Protein AF-L1NB88-F1 (afdb_monomer)

pLDDT: mean 78.53, std 22.36, range [24.09, 98.38]

Organism: NCBI:txid1127699

Foldseek 3Di:
DDDDDDDDDDDDDDDDDDDDDDDDDDDDDDDDDDDDDDDDDDDPPDPPDPPDPPFWAAADEQWKDKPNDTFGQDAKEWAQPDPQAKIKIWRQRDPVSFWIKIKIWGQVPAAPDKDWQQAADDDDPDTAWMKIWTANGPPGTWAIATSHPDPPRGWNGWIWYKHADPVQQKIWIWIIRTWDATHVNPPRIMTMIDTYTDHHPHYHYPDPPPQPQFPKWKAKPNDIWGWRFWEWEAEPVLQKIKIWTAPDDPLAKIKIKIWHCVPAAQDKAWQQAADDPPDRGAWIKIFIAGSVRHTPDIGTNPDDRGWPGWMWHKHADLVQQKIWIWIPFTWHFGQDPVRHTDIITMIITGTDRGPYYHYD

Sequence (360 aa):
MKSTTFFLKSTKAVFALVVVMMTSTALMSCSKDDGTNADNGKEIVDPKKPEEPEKPLEAPAGTVIVDGKSKPVLHTELMQLSKTGDFVLYLELSKDRKEQLVIWGNFDLHFGKNIDMSKYEKKTEKKQGWQILYQKSVDDGVFLISGGNFDPYVPQAGNLKMNVNLENAQASVTVTGGKTNDMNNTLGKHTFAVNWTGKIDNMRLLEKEKPKTHNGTVIINGKKQEVAYAKLFFDPEDQHFELSVFYPTMPGYYFCMIGSMKNHNGKTIDLTKGEPSAHTGRHWELCYVASNHSYIFRRWGNGSQNCDRGTAFVSVNPKTHECRMVIKDGLVNIEQKDGSKKPFAFEVNWSGKVDEYKEP

Radius of gyration: 30.92 Å; Cα contacts (8 Å, |Δi|>4): 800; chains: 1; bounding box: 59×45×104 Å

Solvent-accessible surface area (backbone atoms only — not comparable to full-atom values): 20448 Å² total; per-residue (Å²): 131,86,83,84,79,87,76,84,85,80,81,88,77,90,80,88,85,84,87,87,90,88,81,89,84,87,84,88,84,85,83,87,86,85,85,88,84,87,83,88,84,77,88,78,75,72,78,75,71,80,76,69,81,76,75,66,47,72,34,59,85,42,20,37,26,48,71,89,45,77,34,54,58,77,49,35,38,39,35,46,74,42,83,81,33,23,34,41,38,40,38,20,50,39,96,85,57,43,23,32,42,37,36,37,25,19,50,88,77,42,47,80,36,82,40,61,39,57,44,73,51,82,89,55,102,78,57,50,57,44,32,45,33,39,25,64,28,96,90,41,68,50,30,48,33,32,23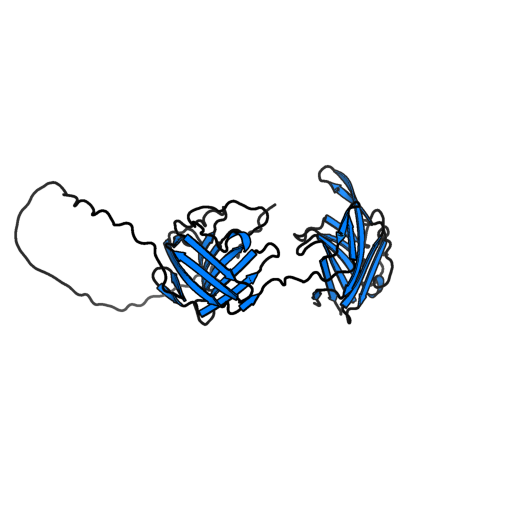,48,98,49,91,87,26,61,26,74,30,28,39,40,35,35,42,72,41,83,91,76,37,38,33,33,43,37,27,37,32,29,31,35,51,27,62,80,69,78,79,48,75,45,40,36,16,28,20,37,67,47,67,52,76,41,76,45,66,66,75,81,68,68,81,68,83,49,60,28,40,36,29,48,74,85,46,78,39,49,35,58,49,34,35,38,39,43,36,82,87,75,38,31,38,36,44,36,44,25,32,74,46,72,83,30,35,29,44,33,45,32,30,14,51,88,81,37,49,75,35,81,42,59,38,55,50,56,52,75,92,88,59,91,67,62,56,45,33,44,34,36,32,41,59,85,73,48,70,79,44,75,30,35,17,80,60,90,48,46,31,80,32,32,36,37,33,37,36,77,35,90,87,77,42,37,33,33,43,38,33,46,68,28,27,37,70,44,74,44,98,86,71,50,70,45,82,46,39,36,33,35,42,37,50,46,65,48,79,42,80,45,67,130

Mean predicted aligned error: 18.3 Å

Structure (mmCIF, N/CA/C/O backbone):
data_AF-L1NB88-F1
#
_entry.id   AF-L1NB88-F1
#
loop_
_atom_site.group_PDB
_atom_site.id
_atom_site.type_symbol
_atom_site.label_atom_id
_atom_site.label_alt_id
_atom_site.label_comp_id
_atom_site.label_asym_id
_atom_site.label_entity_id
_atom_site.label_seq_id
_atom_site.pdbx_PDB_ins_code
_atom_site.Cartn_x
_atom_site.Cartn_y
_atom_site.Cartn_z
_atom_site.occupancy
_atom_site.B_iso_or_equiv
_atom_site.auth_seq_id
_atom_site.auth_comp_id
_atom_site.auth_asym_id
_atom_site.auth_atom_id
_atom_site.pdbx_PDB_model_num
ATOM 1 N N . MET A 1 1 ? 11.577 -14.895 5.992 1.00 26.22 1 MET A N 1
ATOM 2 C CA . MET A 1 1 ? 12.732 -13.980 6.155 1.00 26.22 1 MET A CA 1
ATOM 3 C C . MET A 1 1 ? 12.324 -12.919 7.173 1.00 26.22 1 MET A C 1
ATOM 5 O O . MET A 1 1 ? 11.135 -12.662 7.279 1.00 26.22 1 MET A O 1
ATOM 9 N N . LYS A 1 2 ? 13.269 -12.464 8.002 1.00 26.59 2 LYS A N 1
ATOM 10 C CA . LYS A 1 2 ? 13.080 -11.861 9.336 1.00 26.59 2 LYS A CA 1
ATOM 11 C C . LYS A 1 2 ? 12.029 -10.734 9.387 1.00 26.59 2 LYS A C 1
ATOM 13 O O . LYS A 1 2 ? 12.075 -9.825 8.572 1.00 26.59 2 LYS A O 1
ATOM 18 N N . SER A 1 3 ? 11.127 -10.815 10.371 1.00 25.58 3 SER A N 1
ATOM 19 C CA . SER A 1 3 ? 10.216 -9.738 10.782 1.00 25.58 3 SER A CA 1
ATOM 20 C C . SER A 1 3 ? 11.048 -8.578 11.318 1.00 25.58 3 SER A C 1
ATOM 22 O O . SER A 1 3 ? 11.787 -8.756 12.285 1.00 25.58 3 SER A O 1
ATOM 24 N N . THR A 1 4 ? 10.985 -7.421 10.671 1.00 29.70 4 THR A N 1
ATOM 25 C CA . THR A 1 4 ? 11.726 -6.231 11.093 1.00 29.70 4 THR A CA 1
ATOM 26 C C . THR A 1 4 ? 11.006 -5.605 12.283 1.00 29.70 4 THR A C 1
ATOM 28 O O . THR A 1 4 ? 9.980 -4.951 12.129 1.00 29.70 4 THR A O 1
ATOM 31 N N . THR A 1 5 ? 11.514 -5.853 13.487 1.00 30.44 5 THR A N 1
ATOM 32 C CA . THR A 1 5 ? 11.004 -5.266 14.729 1.00 30.44 5 THR A CA 1
ATOM 33 C C . THR A 1 5 ? 11.444 -3.805 14.825 1.00 30.44 5 THR A C 1
ATOM 35 O O . THR A 1 5 ? 12.641 -3.524 14.886 1.00 30.44 5 THR A O 1
ATOM 38 N N . PHE A 1 6 ? 10.496 -2.868 14.839 1.00 27.14 6 PHE A N 1
ATOM 39 C CA . PHE A 1 6 ? 10.754 -1.470 15.189 1.00 27.14 6 PHE A CA 1
ATOM 40 C C . PHE A 1 6 ? 10.775 -1.354 16.721 1.00 27.14 6 PHE A C 1
ATOM 42 O O . PHE A 1 6 ? 9.729 -1.384 17.359 1.00 27.14 6 PHE A O 1
ATOM 49 N N . PHE A 1 7 ? 11.961 -1.247 17.322 1.00 33.28 7 PHE A N 1
ATOM 50 C CA . PHE A 1 7 ? 12.117 -0.822 18.716 1.00 33.28 7 PHE A CA 1
ATOM 51 C C . PHE A 1 7 ? 12.587 0.635 18.730 1.00 33.28 7 PHE A C 1
ATOM 53 O O . PHE A 1 7 ? 13.724 0.916 18.344 1.00 33.28 7 PHE A O 1
ATOM 60 N N . LEU A 1 8 ? 11.742 1.560 19.198 1.00 29.08 8 LEU A N 1
ATOM 61 C CA . LEU A 1 8 ? 12.220 2.863 19.658 1.00 29.08 8 LEU A CA 1
ATOM 62 C C . LEU A 1 8 ? 12.941 2.660 20.998 1.00 29.08 8 LEU A C 1
ATOM 64 O O . LEU A 1 8 ? 12.364 2.178 21.971 1.00 29.08 8 LEU A O 1
ATOM 68 N N . LYS A 1 9 ? 14.225 3.018 21.041 1.00 27.83 9 LYS A N 1
ATOM 69 C CA . LYS A 1 9 ? 15.004 3.110 22.279 1.00 27.83 9 LYS A CA 1
ATOM 70 C C . LYS A 1 9 ? 14.559 4.361 23.038 1.00 27.83 9 LYS A C 1
ATOM 72 O O . LYS A 1 9 ? 14.821 5.465 22.572 1.00 27.83 9 LYS A O 1
ATOM 77 N N . SER A 1 10 ? 13.942 4.205 24.207 1.00 32.34 10 SER A N 1
ATOM 78 C CA . SER A 1 10 ? 13.718 5.313 25.136 1.00 32.34 10 SER A CA 1
ATOM 79 C C . SER A 1 10 ? 14.943 5.493 26.041 1.00 32.34 10 SER A C 1
ATOM 81 O O . SER A 1 10 ? 15.371 4.594 26.766 1.00 32.34 10 SER A O 1
ATOM 83 N N . THR A 1 11 ? 15.557 6.671 25.972 1.00 33.09 11 THR A N 1
ATOM 84 C CA . THR A 1 11 ? 16.576 7.127 26.922 1.00 33.09 11 THR A CA 1
ATOM 85 C C . THR A 1 11 ? 15.902 7.596 28.207 1.00 33.09 11 THR A C 1
ATOM 87 O O . THR A 1 11 ? 15.000 8.429 28.181 1.00 33.09 11 THR A O 1
ATOM 90 N N . LYS A 1 12 ? 16.354 7.045 29.338 1.00 31.58 12 LYS A N 1
ATOM 91 C CA . LYS A 1 12 ? 15.907 7.373 30.697 1.00 31.58 12 LYS A CA 1
ATOM 92 C C . LYS A 1 12 ? 16.165 8.849 31.020 1.00 31.58 12 LYS A C 1
ATOM 94 O O . LYS A 1 12 ? 17.312 9.284 30.967 1.00 31.58 12 LYS A O 1
ATOM 99 N N . ALA A 1 13 ? 15.136 9.564 31.464 1.00 31.53 13 ALA A N 1
ATOM 100 C CA . ALA A 1 13 ? 15.280 10.795 32.233 1.00 31.53 13 ALA A CA 1
ATOM 101 C C . ALA A 1 13 ? 14.509 10.636 33.549 1.00 31.53 13 ALA A C 1
ATOM 103 O O . ALA A 1 13 ? 13.305 10.388 33.562 1.00 31.53 13 ALA A O 1
ATOM 104 N N . VAL A 1 14 ? 15.248 10.700 34.654 1.00 25.33 14 VAL A N 1
ATOM 105 C CA . VAL A 1 14 ? 14.744 10.642 36.028 1.00 25.33 14 VAL A CA 1
ATOM 106 C C . VAL A 1 14 ? 14.100 11.988 36.347 1.00 25.33 14 VAL A C 1
ATOM 108 O O . VAL A 1 14 ? 14.789 13.004 36.329 1.00 25.33 14 VAL A O 1
ATOM 111 N N . PHE A 1 15 ? 12.806 12.001 36.667 1.00 26.73 15 PHE A N 1
ATOM 112 C CA . PHE A 1 15 ? 12.162 13.151 37.299 1.00 26.73 15 PHE A CA 1
ATOM 113 C C . PHE A 1 15 ? 11.905 12.835 38.771 1.00 26.73 15 PHE A C 1
ATOM 115 O O . PHE A 1 15 ? 11.150 11.927 39.111 1.00 26.73 15 PHE A O 1
ATOM 122 N N . ALA A 1 16 ? 12.583 13.584 39.637 1.00 27.08 16 ALA A N 1
ATOM 123 C CA . ALA A 1 16 ? 12.331 13.616 41.066 1.00 27.08 16 ALA A CA 1
ATOM 124 C C . ALA A 1 16 ? 11.036 14.400 41.330 1.00 27.08 16 ALA A C 1
ATOM 126 O O . ALA A 1 16 ? 10.898 15.530 40.863 1.00 27.08 16 ALA A O 1
ATOM 127 N N . LEU A 1 17 ? 10.107 13.819 42.093 1.00 24.09 17 LEU A N 1
ATOM 128 C CA . LEU A 1 17 ? 8.926 14.516 42.600 1.00 24.09 17 LEU A CA 1
ATOM 129 C C . LEU A 1 17 ? 9.034 14.622 44.124 1.00 24.09 17 LEU A C 1
ATOM 131 O O . LEU A 1 17 ? 9.103 13.610 44.822 1.00 24.09 17 LEU A O 1
ATOM 135 N N . VAL A 1 18 ? 9.062 15.856 44.625 1.00 24.12 18 VAL A N 1
ATOM 136 C CA . VAL A 1 18 ? 9.029 16.184 46.053 1.00 24.12 18 VAL A CA 1
ATOM 137 C C . VAL A 1 18 ? 7.587 16.494 46.483 1.00 24.12 18 VAL A C 1
ATOM 139 O O . VAL A 1 18 ? 6.873 17.250 45.835 1.00 24.12 18 VAL A O 1
ATOM 142 N N . VAL A 1 19 ? 7.233 15.833 47.587 1.00 29.55 19 VAL A N 1
ATOM 143 C CA . VAL A 1 19 ? 6.119 15.888 48.560 1.00 29.55 19 VAL A CA 1
ATOM 144 C C . VAL A 1 19 ? 5.434 17.258 48.783 1.00 29.55 19 VAL A C 1
ATOM 146 O O . VAL A 1 19 ? 6.121 18.267 48.750 1.00 29.55 19 VAL A O 1
ATOM 149 N N . VAL A 1 20 ? 4.117 17.282 49.099 1.00 27.08 20 VAL A N 1
ATOM 150 C CA . VAL A 1 20 ? 3.486 17.790 50.362 1.00 27.08 20 VAL A CA 1
ATOM 151 C C . VAL A 1 20 ? 1.974 17.443 50.430 1.00 27.08 20 VAL A C 1
ATOM 153 O O . VAL A 1 20 ? 1.275 17.405 49.423 1.00 27.08 20 VAL A O 1
ATOM 156 N N . MET A 1 21 ? 1.530 17.132 51.659 1.00 31.45 21 MET A N 1
ATOM 157 C CA . MET A 1 21 ? 0.249 16.593 52.154 1.00 31.45 21 MET A CA 1
ATOM 158 C C . MET A 1 21 ? -0.979 17.516 52.030 1.00 31.45 21 MET A C 1
ATOM 160 O O . MET A 1 21 ? -0.821 18.729 52.067 1.00 31.45 21 MET A O 1
ATOM 164 N N . MET A 1 22 ? -2.190 16.934 52.106 1.00 35.94 22 MET A N 1
ATOM 165 C CA . MET A 1 22 ? -3.284 17.428 52.967 1.00 35.94 22 MET A CA 1
ATOM 166 C C . MET A 1 22 ? -4.205 16.289 53.445 1.00 35.94 22 MET A C 1
ATOM 168 O O . MET A 1 22 ? -4.343 15.245 52.816 1.00 35.94 22 MET A O 1
ATOM 172 N N . THR A 1 23 ? -4.768 16.520 54.625 1.00 31.31 23 THR A N 1
ATOM 173 C CA . THR A 1 23 ? -5.330 15.607 55.625 1.00 31.31 23 THR A CA 1
ATOM 174 C C . THR A 1 23 ? -6.856 15.432 55.569 1.00 31.31 23 THR A C 1
ATOM 176 O O . THR A 1 23 ? -7.567 16.390 55.294 1.00 31.31 23 THR A O 1
ATOM 179 N N . SER A 1 24 ? -7.307 14.254 56.027 1.00 31.84 24 SER A N 1
ATOM 180 C CA . SER A 1 24 ? -8.530 13.956 56.811 1.00 31.84 24 SER A CA 1
ATOM 181 C C . SER A 1 24 ? -9.930 14.096 56.192 1.00 31.84 24 SER A C 1
ATOM 183 O O . SER A 1 24 ? -10.395 15.185 55.888 1.00 31.84 24 SER A O 1
ATOM 185 N N . THR A 1 25 ? -10.724 13.018 56.255 1.00 34.19 25 THR A N 1
ATOM 186 C CA . THR A 1 25 ? -11.734 12.819 57.325 1.00 34.19 25 THR A CA 1
ATOM 187 C C . THR A 1 25 ? -12.357 11.419 57.254 1.00 34.19 25 THR A C 1
ATOM 189 O O . THR A 1 25 ? -12.635 10.889 56.183 1.00 34.19 25 THR A O 1
ATOM 192 N N . ALA A 1 26 ? -12.536 10.812 58.428 1.00 33.81 26 ALA A N 1
ATOM 193 C CA . ALA A 1 26 ? -13.193 9.530 58.648 1.00 33.81 26 ALA A CA 1
ATOM 194 C C . ALA A 1 26 ? -14.711 9.708 58.816 1.00 33.81 26 ALA A C 1
ATOM 196 O O . ALA A 1 26 ? -15.151 10.723 59.353 1.00 33.81 26 ALA A O 1
ATOM 197 N N . LEU A 1 27 ? -15.491 8.677 58.475 1.00 33.12 27 LEU A N 1
ATOM 198 C CA . LEU A 1 27 ? -16.801 8.438 59.081 1.00 33.12 27 LEU A CA 1
ATOM 199 C C . LEU A 1 27 ? -16.784 7.069 59.763 1.00 33.12 27 LEU A C 1
ATOM 201 O O . LEU A 1 27 ? -16.627 6.032 59.122 1.00 33.12 27 LEU A O 1
ATOM 205 N N . MET A 1 28 ? -16.909 7.109 61.088 1.00 32.47 28 MET A N 1
ATOM 206 C CA . MET A 1 28 ? -17.208 5.970 61.946 1.00 32.47 28 MET A CA 1
ATOM 207 C C . MET A 1 28 ? -18.681 5.579 61.783 1.00 32.47 28 MET A C 1
ATOM 209 O O . MET A 1 28 ? -19.554 6.445 61.770 1.00 32.47 28 MET A O 1
ATOM 213 N N . SER A 1 29 ? -18.963 4.279 61.775 1.00 30.52 29 SER A N 1
ATOM 214 C CA . SER A 1 29 ? -20.247 3.747 62.225 1.00 30.52 29 SER A CA 1
ATOM 215 C C . SER A 1 29 ? -19.959 2.602 63.188 1.00 30.52 29 SER A C 1
ATOM 217 O O . SER A 1 29 ? -19.457 1.551 62.795 1.00 30.52 29 SER A O 1
ATOM 219 N N . CYS A 1 30 ? -20.209 2.863 64.469 1.00 29.61 30 CYS A N 1
ATOM 220 C CA . CYS A 1 30 ? -20.272 1.859 65.519 1.00 29.61 30 CYS A CA 1
ATOM 221 C C . CYS A 1 30 ? -21.738 1.471 65.714 1.00 29.61 30 CYS A C 1
ATOM 223 O O . CYS A 1 30 ? -22.577 2.355 65.882 1.00 29.61 30 CYS A O 1
ATOM 225 N N . SER A 1 31 ? -22.011 0.174 65.835 1.00 33.56 31 SER A N 1
ATOM 226 C CA . SER A 1 31 ? -23.090 -0.305 66.695 1.00 33.56 31 SER A CA 1
ATOM 227 C C . SER A 1 31 ? -22.485 -1.228 67.751 1.00 33.56 31 SER A C 1
ATOM 229 O O . SER A 1 31 ? -21.874 -2.239 67.420 1.00 33.56 31 SER A O 1
ATOM 231 N N . LYS A 1 32 ? -22.633 -0.799 69.006 1.00 32.31 32 LYS A N 1
ATOM 232 C CA . LYS A 1 32 ? -22.539 -1.559 70.268 1.00 32.31 32 LYS A CA 1
ATOM 233 C C . LYS A 1 32 ? -23.729 -2.528 70.376 1.00 32.31 32 LYS A C 1
ATOM 235 O O . LYS A 1 32 ? -24.710 -2.302 69.670 1.00 32.31 32 LYS A O 1
ATOM 240 N N . ASP A 1 33 ? -23.810 -3.533 71.241 1.00 37.00 33 ASP A N 1
ATOM 241 C CA . ASP A 1 33 ? -22.925 -4.261 72.168 1.00 37.00 33 ASP A CA 1
ATOM 242 C C . ASP A 1 33 ? -23.705 -5.557 72.521 1.00 37.00 33 ASP A C 1
ATOM 244 O O . ASP A 1 33 ? -24.931 -5.570 72.407 1.00 37.00 33 ASP A O 1
ATOM 248 N N . ASP A 1 34 ? -23.005 -6.637 72.894 1.00 30.61 34 ASP A N 1
ATOM 249 C CA . ASP A 1 34 ? -23.227 -7.414 74.137 1.00 30.61 34 ASP A CA 1
ATOM 250 C C . ASP A 1 34 ? -22.640 -8.845 74.058 1.00 30.61 34 ASP A C 1
ATOM 252 O O . ASP A 1 34 ? -23.153 -9.733 73.386 1.00 30.61 34 ASP A O 1
ATOM 256 N N . GLY A 1 35 ? -21.567 -9.068 74.828 1.00 29.94 35 GLY A N 1
ATOM 257 C CA . GLY A 1 35 ? -21.567 -10.099 75.875 1.00 29.94 35 GLY A CA 1
ATOM 258 C C . GLY A 1 35 ? -21.265 -11.575 75.558 1.00 29.94 35 GLY A C 1
ATOM 259 O O . GLY A 1 35 ? -22.165 -12.398 75.478 1.00 29.94 35 GLY A O 1
ATOM 260 N N . THR A 1 36 ? -19.982 -11.925 75.711 1.00 29.92 36 THR A N 1
ATOM 261 C CA . THR A 1 36 ? -19.430 -13.107 76.430 1.00 29.92 36 THR A CA 1
ATOM 262 C C . THR A 1 36 ? -19.365 -14.525 75.815 1.00 29.92 36 THR A C 1
ATOM 264 O O . THR A 1 36 ? -20.357 -15.220 75.651 1.00 29.92 36 THR A O 1
ATOM 267 N N . ASN A 1 37 ? -18.097 -14.976 75.759 1.00 29.92 37 ASN A N 1
ATOM 268 C CA . ASN A 1 37 ? -17.515 -16.289 76.100 1.00 29.92 37 ASN A CA 1
ATOM 269 C C . ASN A 1 37 ? -17.349 -17.394 75.034 1.00 29.92 37 ASN A C 1
ATOM 271 O O . ASN A 1 37 ? -18.228 -18.205 74.792 1.00 29.92 37 ASN A O 1
ATOM 275 N N . ALA A 1 38 ? -16.098 -17.454 74.555 1.00 32.16 38 ALA A N 1
ATOM 276 C CA . ALA A 1 38 ? -15.163 -18.587 74.584 1.00 32.16 38 ALA A CA 1
ATOM 277 C C . ALA A 1 38 ? -15.488 -19.923 73.875 1.00 32.16 38 ALA A C 1
ATOM 279 O O . ALA A 1 38 ? -16.408 -20.648 74.227 1.00 32.16 38 ALA A O 1
ATOM 280 N N . ASP A 1 39 ? -14.500 -20.291 73.051 1.00 31.52 39 ASP A N 1
ATOM 281 C CA . ASP A 1 39 ? -13.963 -21.635 72.803 1.00 31.52 39 ASP A CA 1
ATOM 282 C C . ASP A 1 39 ? -14.445 -22.411 71.555 1.00 31.52 39 ASP A C 1
ATOM 284 O O . ASP A 1 39 ? -15.523 -22.987 71.486 1.00 31.52 39 ASP A O 1
ATOM 288 N N . ASN A 1 40 ? -13.523 -22.452 70.586 1.00 31.19 40 ASN A N 1
ATOM 289 C CA . ASN A 1 40 ? -13.146 -23.574 69.724 1.00 31.19 40 ASN A CA 1
ATOM 290 C C . ASN A 1 40 ? -14.203 -24.258 68.845 1.00 31.19 40 ASN A C 1
ATOM 292 O O . ASN A 1 40 ? -14.878 -25.200 69.250 1.00 31.19 40 ASN A O 1
ATOM 296 N N . GLY A 1 41 ? -14.105 -23.978 67.542 1.00 30.75 41 GLY A N 1
ATOM 297 C CA . GLY A 1 41 ? -14.207 -25.034 66.538 1.00 30.75 41 GLY A CA 1
ATOM 298 C C . GLY A 1 41 ? -15.177 -24.764 65.397 1.00 30.75 41 GLY A C 1
ATOM 299 O O . GLY A 1 41 ? -16.376 -24.620 65.596 1.00 30.75 41 GLY A O 1
ATOM 300 N N . LYS A 1 42 ? -14.624 -24.884 64.184 1.00 31.17 42 LYS A N 1
ATOM 301 C CA . LYS A 1 42 ? -15.318 -25.065 62.903 1.00 31.17 42 LYS A CA 1
ATOM 302 C C . LYS A 1 42 ? -15.844 -23.773 62.273 1.00 31.17 42 LYS A C 1
ATOM 304 O O . LYS A 1 42 ? -16.985 -23.369 62.449 1.00 31.17 42 LYS A O 1
ATOM 309 N N . GLU A 1 43 ? -14.977 -23.184 61.455 1.00 30.47 43 GLU A N 1
ATOM 310 C CA . GLU A 1 43 ? -15.346 -22.280 60.369 1.00 30.47 43 GLU A CA 1
ATOM 311 C C . GLU A 1 43 ? -16.405 -22.978 59.500 1.00 30.47 43 GLU A C 1
ATOM 313 O O . GLU A 1 43 ? -16.115 -23.892 58.724 1.00 30.47 43 GLU A O 1
ATOM 318 N N . ILE A 1 44 ? -17.669 -22.609 59.704 1.00 35.44 44 ILE A N 1
ATOM 319 C CA . ILE A 1 44 ? -18.740 -22.931 58.772 1.00 35.44 44 ILE A CA 1
ATOM 320 C C . ILE A 1 44 ? -18.524 -21.979 57.603 1.00 35.44 44 ILE A C 1
ATOM 322 O O . ILE A 1 44 ? -18.928 -20.821 57.641 1.00 35.44 44 ILE A O 1
ATOM 326 N N . VAL A 1 45 ? -17.804 -22.465 56.594 1.00 38.28 45 VAL A N 1
ATOM 327 C CA . VAL A 1 45 ? -17.747 -21.833 55.279 1.00 38.28 45 VAL A CA 1
ATOM 328 C C . VAL A 1 45 ? -19.179 -21.810 54.757 1.00 38.28 45 VAL A C 1
ATOM 330 O O . VAL A 1 45 ? -19.726 -22.852 54.392 1.00 38.28 45 VAL A O 1
ATOM 333 N N . ASP A 1 46 ? -19.793 -20.629 54.763 1.00 39.19 46 ASP A N 1
ATOM 334 C CA . ASP A 1 46 ? -21.033 -20.380 54.037 1.00 39.19 46 ASP A CA 1
ATOM 335 C C . ASP A 1 46 ? -20.828 -20.857 52.590 1.00 39.19 46 ASP A C 1
ATOM 337 O O . ASP A 1 46 ? -19.853 -20.446 51.944 1.00 39.19 46 ASP A O 1
ATOM 341 N N . PRO A 1 47 ? -21.676 -21.755 52.057 1.00 42.50 47 PRO A N 1
ATOM 342 C CA . PRO A 1 47 ? -21.511 -22.235 50.700 1.00 42.50 47 PRO A CA 1
ATOM 343 C C . PRO A 1 47 ? -21.661 -21.038 49.767 1.00 42.50 47 PRO A C 1
ATOM 345 O O . PRO A 1 47 ? -22.738 -20.453 49.645 1.00 42.50 47 PRO A O 1
ATOM 348 N N . LYS A 1 48 ? -20.541 -20.666 49.136 1.00 46.78 48 LYS A N 1
ATOM 349 C CA . LYS A 1 48 ? -20.443 -19.615 48.129 1.00 46.78 48 LYS A CA 1
ATOM 350 C C . LYS A 1 48 ? -21.614 -19.787 47.162 1.00 46.78 48 LYS A C 1
ATOM 352 O O . LYS A 1 48 ? -21.662 -20.763 46.411 1.00 46.78 48 LYS A O 1
ATOM 357 N N . LYS A 1 49 ? -22.580 -18.866 47.243 1.00 34.88 49 LYS A N 1
ATOM 358 C CA . LYS A 1 49 ? -23.706 -18.758 46.313 1.00 34.88 49 LYS A CA 1
ATOM 359 C C . LYS A 1 49 ? -23.144 -18.936 44.896 1.00 34.88 49 LYS A C 1
ATOM 361 O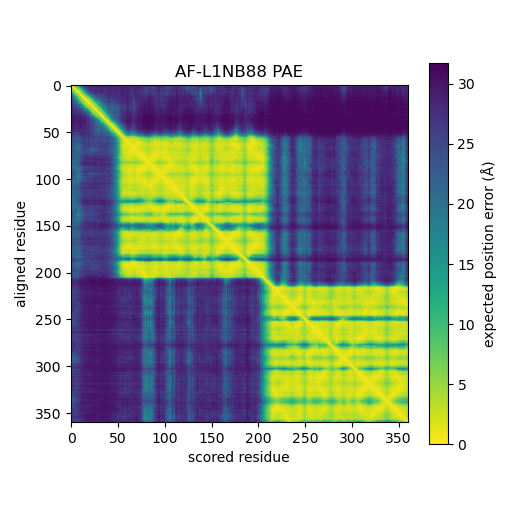 O . LYS A 1 49 ? -22.170 -18.246 44.588 1.00 34.88 49 LYS A O 1
ATOM 366 N N . PRO A 1 50 ? -23.679 -19.847 44.062 1.00 41.59 50 PRO A N 1
ATOM 367 C CA . PRO A 1 50 ? -23.214 -19.986 42.690 1.00 41.59 50 PRO A CA 1
ATOM 368 C C . PRO A 1 50 ? -23.326 -18.618 42.021 1.00 41.59 50 PRO A C 1
ATOM 370 O O . PRO A 1 50 ? -24.427 -18.073 41.924 1.00 41.59 50 PRO A O 1
ATOM 373 N N . GLU A 1 51 ? -22.185 -18.027 41.668 1.00 46.59 51 GLU A N 1
ATOM 374 C CA . GLU A 1 51 ? -22.135 -16.796 40.887 1.00 46.59 51 GLU A CA 1
ATOM 375 C C . GLU A 1 51 ? -22.878 -17.093 39.581 1.00 46.59 51 GLU A C 1
ATOM 377 O O . GLU A 1 51 ? -22.455 -17.927 38.778 1.00 46.59 51 GLU A O 1
ATOM 382 N N . GLU A 1 52 ? -24.054 -16.484 39.429 1.00 49.12 52 GLU A N 1
ATOM 383 C CA . GLU A 1 52 ? -24.795 -16.461 38.174 1.00 49.12 52 GLU A CA 1
ATOM 384 C C . GLU A 1 52 ? -23.817 -16.021 37.074 1.00 49.12 52 GLU A C 1
ATOM 386 O O . GLU A 1 52 ? -23.047 -15.088 37.317 1.00 49.12 52 GLU A O 1
ATOM 391 N N . PRO A 1 53 ? -23.764 -16.702 35.912 1.00 51.94 53 PRO A N 1
ATOM 392 C CA . PRO A 1 53 ? -22.762 -16.409 34.896 1.00 51.94 53 PRO A CA 1
ATOM 393 C C . PRO A 1 53 ? -22.806 -14.918 34.553 1.00 51.94 53 PRO A C 1
ATOM 395 O O . PRO A 1 53 ? -23.808 -14.433 34.026 1.00 51.94 53 PRO A O 1
ATOM 398 N N . GLU A 1 54 ? -21.735 -14.192 34.895 1.00 65.75 54 GLU A N 1
ATOM 399 C CA . GLU A 1 54 ? -21.649 -12.750 34.677 1.00 65.75 54 GLU A CA 1
ATOM 400 C C . GLU A 1 54 ? -21.969 -12.446 33.211 1.00 65.75 54 GLU A C 1
ATOM 402 O O . GLU A 1 54 ? -21.286 -12.922 32.296 1.00 65.75 54 GLU A O 1
ATOM 407 N N . LYS A 1 55 ? -23.023 -11.653 32.978 1.00 76.75 55 LYS A N 1
ATOM 408 C CA . LYS A 1 55 ? -23.374 -11.201 31.632 1.00 76.75 55 LYS A CA 1
ATOM 409 C C . LYS A 1 55 ? -22.142 -10.514 31.011 1.00 76.75 55 LYS A C 1
ATOM 411 O O . LYS A 1 55 ? -21.529 -9.676 31.678 1.00 76.75 55 LYS A O 1
ATOM 416 N N . PRO A 1 56 ? -21.766 -10.826 29.754 1.00 82.44 56 PRO A N 1
ATOM 417 C CA . PRO A 1 56 ? -20.624 -10.188 29.109 1.00 82.44 56 PRO A CA 1
ATOM 418 C C . PRO A 1 56 ? -20.737 -8.657 29.130 1.00 82.44 56 PRO A C 1
ATOM 420 O O . PRO A 1 56 ? -21.812 -8.110 28.895 1.00 82.44 56 PRO A O 1
ATOM 423 N N . LEU A 1 57 ? -19.620 -7.967 29.386 1.00 89.25 57 LEU A N 1
ATOM 424 C CA . LEU A 1 57 ? -19.556 -6.503 29.351 1.00 89.25 57 LEU A CA 1
ATOM 425 C C . LEU A 1 57 ? -19.990 -5.982 27.970 1.00 89.25 57 LEU A C 1
ATOM 427 O O . LEU A 1 57 ? -19.412 -6.369 26.953 1.00 89.25 57 LEU A O 1
ATOM 431 N N . GLU A 1 58 ? -20.967 -5.079 27.949 1.00 91.00 58 GLU A N 1
ATOM 432 C CA . GLU A 1 58 ? -21.535 -4.456 26.749 1.00 91.00 58 GLU A CA 1
ATOM 433 C C . GLU A 1 58 ? -21.432 -2.928 26.859 1.00 91.00 58 GLU A C 1
ATOM 435 O O . GLU A 1 58 ? -21.641 -2.359 27.931 1.00 91.00 58 GLU A O 1
ATOM 440 N N . ALA A 1 59 ? -21.116 -2.252 25.752 1.00 92.50 59 ALA A N 1
ATOM 441 C CA . ALA A 1 59 ? -21.062 -0.792 25.702 1.00 92.50 59 ALA A CA 1
ATOM 442 C C . ALA A 1 59 ? -22.410 -0.185 25.252 1.00 92.50 59 ALA A C 1
ATOM 444 O O . ALA A 1 59 ? -23.086 -0.762 24.390 1.00 92.50 59 ALA A O 1
ATOM 445 N N . PRO A 1 60 ? -22.805 0.990 25.785 1.00 94.38 60 PRO A N 1
ATOM 446 C CA . PRO A 1 60 ? -23.874 1.805 25.215 1.00 94.38 60 PRO A CA 1
ATOM 447 C C . PRO A 1 60 ? -23.643 2.128 23.735 1.00 94.38 60 PRO A C 1
ATOM 449 O O . PRO A 1 60 ? -22.513 2.148 23.253 1.00 94.38 60 PRO A O 1
ATOM 452 N N . ALA A 1 61 ? -24.720 2.416 23.007 1.00 95.75 61 ALA A N 1
ATOM 453 C CA . ALA A 1 61 ? -24.621 2.773 21.597 1.00 95.75 61 ALA A CA 1
ATOM 454 C C . ALA A 1 61 ? -23.756 4.031 21.389 1.00 95.75 61 ALA A C 1
ATOM 456 O O . ALA A 1 61 ? -23.930 5.044 22.066 1.00 95.75 61 ALA A O 1
ATOM 457 N N . GLY A 1 62 ? -22.844 3.960 20.422 1.00 96.38 62 GLY A N 1
ATOM 458 C CA . GLY A 1 62 ? -21.919 5.033 20.065 1.00 96.38 62 GLY A CA 1
ATOM 459 C C . GLY A 1 62 ? -20.705 5.175 20.989 1.00 96.38 62 GLY A C 1
ATOM 460 O O . GLY A 1 62 ? -20.032 6.205 20.915 1.00 96.38 62 GLY A O 1
ATOM 461 N N . THR A 1 63 ? -20.409 4.198 21.857 1.00 97.75 63 THR A N 1
ATOM 462 C CA . THR A 1 63 ? -19.328 4.325 22.848 1.00 97.75 63 THR A CA 1
ATOM 463 C C . THR A 1 63 ? -18.324 3.172 22.846 1.00 97.75 63 THR A C 1
ATOM 465 O O . THR A 1 63 ? -18.555 2.074 22.330 1.00 97.75 63 THR A O 1
ATOM 468 N N . VAL A 1 64 ? -17.175 3.460 23.455 1.00 98.00 64 VAL A N 1
ATOM 469 C CA . VAL A 1 64 ? -16.145 2.509 23.866 1.00 98.00 64 VAL A CA 1
ATOM 470 C C . VAL A 1 64 ? -16.041 2.573 25.388 1.00 98.00 64 VAL A C 1
ATOM 472 O O . VAL A 1 64 ? -15.873 3.651 25.955 1.00 98.00 64 VAL A O 1
ATOM 475 N N . ILE A 1 65 ? -16.136 1.432 26.064 1.00 97.69 65 ILE A N 1
ATOM 476 C CA . ILE A 1 65 ? -15.821 1.303 27.489 1.00 97.69 65 ILE A CA 1
ATOM 477 C C . ILE A 1 65 ? -14.408 0.750 27.606 1.00 97.69 65 ILE A C 1
ATOM 479 O O . ILE A 1 65 ? -14.126 -0.294 27.025 1.00 97.69 65 ILE A O 1
ATOM 483 N N . VAL A 1 66 ? -13.554 1.404 28.393 1.00 95.69 66 VAL A N 1
ATOM 484 C CA . VAL A 1 66 ? -12.281 0.834 28.860 1.00 95.69 66 VAL A CA 1
ATOM 485 C C . VAL A 1 66 ? -12.192 1.004 30.370 1.00 95.69 66 VAL A C 1
ATOM 487 O O . VAL A 1 66 ? -12.381 2.110 30.877 1.00 95.69 66 VAL A O 1
ATOM 490 N N . ASP A 1 67 ? -11.942 -0.091 31.086 1.00 94.19 67 ASP A N 1
ATOM 491 C CA . ASP A 1 67 ? -11.803 -0.140 32.548 1.00 94.19 67 ASP A CA 1
ATOM 492 C C . ASP A 1 67 ? -12.954 0.572 33.279 1.00 94.19 67 ASP A C 1
ATOM 494 O O . ASP A 1 67 ? -12.760 1.420 34.151 1.00 94.19 67 ASP A O 1
ATOM 498 N N . GLY A 1 68 ? -14.183 0.267 32.851 1.00 93.25 68 GLY A N 1
ATOM 499 C CA . GLY A 1 68 ? -15.419 0.836 33.397 1.00 93.25 68 GLY A CA 1
ATOM 500 C C . GLY A 1 68 ? -15.727 2.275 32.964 1.00 93.25 68 GLY A C 1
ATOM 501 O O . GLY A 1 68 ? -16.799 2.786 33.282 1.00 93.25 68 GLY A O 1
ATOM 502 N N . LYS A 1 69 ? -14.842 2.941 32.211 1.00 95.75 69 LYS A N 1
ATOM 503 C CA . LYS A 1 69 ? -15.057 4.313 31.727 1.00 95.75 69 LYS A CA 1
ATOM 504 C C . LYS A 1 69 ? -15.634 4.305 30.316 1.00 95.75 69 LYS A C 1
ATOM 506 O O . LYS A 1 69 ? -14.946 3.928 29.372 1.00 95.75 69 LYS A O 1
ATOM 511 N N . SER A 1 70 ? -16.878 4.763 30.176 1.00 96.88 70 SER A N 1
ATOM 512 C CA . SER A 1 70 ? -17.539 4.951 28.879 1.00 96.88 70 SER A CA 1
ATOM 513 C C . SER A 1 70 ? -17.066 6.232 28.194 1.00 96.88 70 SER A C 1
ATOM 515 O O . SER A 1 70 ? -17.058 7.303 28.801 1.00 96.88 70 SER A O 1
ATOM 517 N N . LYS A 1 71 ? -16.705 6.122 26.917 1.00 97.12 71 LYS A N 1
ATOM 518 C CA . LYS A 1 71 ? -16.179 7.202 26.081 1.00 97.12 71 LYS A CA 1
ATOM 519 C C . LYS A 1 71 ? -16.953 7.250 24.763 1.00 97.12 71 LYS A C 1
ATOM 521 O O . LYS A 1 71 ? -17.044 6.216 24.101 1.00 97.12 71 LYS A O 1
ATOM 526 N N . PRO A 1 72 ? -17.528 8.396 24.369 1.00 97.81 72 PRO A N 1
ATOM 527 C CA . PRO A 1 72 ? -18.174 8.512 23.068 1.00 97.81 72 PRO A CA 1
ATOM 528 C C . PRO A 1 72 ? -17.136 8.427 21.945 1.00 97.81 72 PRO A C 1
ATOM 530 O O . PRO A 1 72 ? -16.027 8.940 22.083 1.00 97.81 72 PRO A O 1
ATOM 533 N N . VAL A 1 73 ? -17.513 7.815 20.823 1.00 98.19 73 VAL A N 1
ATOM 534 C CA . VAL A 1 73 ? -16.741 7.928 19.579 1.00 98.19 73 VAL A CA 1
ATOM 535 C C . VAL A 1 73 ? -17.056 9.283 18.954 1.00 98.19 73 VAL A C 1
ATOM 537 O O . VAL A 1 73 ? -18.216 9.579 18.669 1.00 98.19 73 VAL A O 1
ATOM 540 N N . LEU A 1 74 ? -16.034 10.117 18.781 1.00 94.81 74 LEU A N 1
ATOM 541 C CA . LEU A 1 74 ? -16.179 11.490 18.296 1.00 94.81 74 LEU A CA 1
ATOM 542 C C . LEU A 1 74 ? -15.903 11.615 16.801 1.00 94.81 74 LEU A C 1
ATOM 544 O O . LEU A 1 74 ? -16.518 12.448 16.140 1.00 94.81 74 LEU A O 1
ATOM 548 N N . HIS A 1 75 ? -14.972 10.814 16.289 1.00 91.06 75 HIS A N 1
ATOM 549 C CA . HIS A 1 75 ? -14.616 10.791 14.880 1.00 91.06 75 HIS A CA 1
ATOM 550 C C . HIS A 1 75 ? -14.089 9.417 14.480 1.00 91.06 75 HIS A C 1
ATOM 552 O O . HIS A 1 75 ? -13.608 8.645 15.316 1.00 91.06 75 HIS A O 1
ATOM 558 N N . THR A 1 76 ? -14.186 9.119 13.189 1.00 93.75 76 THR A N 1
ATOM 559 C CA . THR A 1 76 ? -13.762 7.843 12.626 1.00 93.75 76 THR A CA 1
ATOM 560 C C . THR A 1 76 ? -12.992 7.994 11.325 1.00 93.75 76 THR A C 1
ATOM 562 O O . THR A 1 76 ? 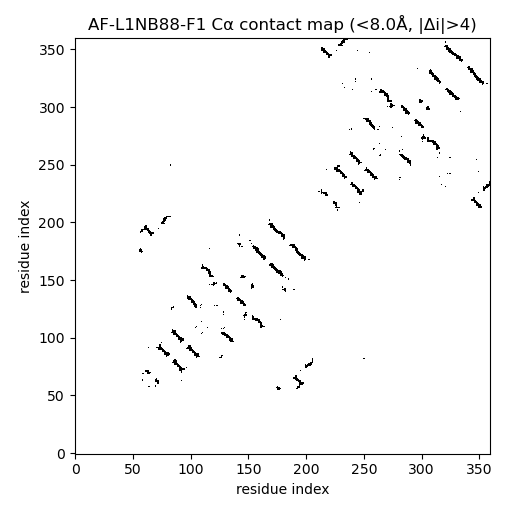-13.397 8.720 10.416 1.00 93.75 76 THR A O 1
ATOM 565 N N . GLU A 1 77 ? -11.900 7.240 11.211 1.00 88.88 77 GLU A N 1
ATOM 566 C CA . GLU A 1 77 ? -11.123 7.139 9.978 1.00 88.88 77 GLU A CA 1
ATOM 567 C C . GLU A 1 77 ? -10.921 5.675 9.584 1.00 88.88 77 GLU A C 1
ATOM 569 O O . GLU A 1 77 ? -10.470 4.869 10.394 1.00 88.88 77 GLU A O 1
ATOM 574 N N . LEU A 1 78 ? -11.233 5.330 8.334 1.00 91.62 78 LEU A N 1
ATOM 575 C CA . LEU A 1 78 ? -10.930 4.025 7.745 1.00 91.62 78 LEU A CA 1
ATOM 576 C C . LEU A 1 78 ? -9.924 4.200 6.613 1.00 91.62 78 LEU A C 1
ATOM 578 O O . LEU A 1 78 ? -10.210 4.878 5.624 1.00 91.62 78 LEU A O 1
ATOM 582 N N . MET A 1 79 ? -8.784 3.526 6.719 1.00 84.81 79 MET A N 1
ATOM 583 C CA . MET A 1 79 ? -7.773 3.486 5.668 1.00 84.81 79 MET A CA 1
ATOM 584 C C . MET A 1 79 ? -7.585 2.060 5.168 1.00 84.81 79 MET A C 1
ATOM 586 O O . MET A 1 79 ? -7.362 1.142 5.956 1.00 84.81 79 MET A O 1
ATOM 590 N N . GLN A 1 80 ? -7.617 1.877 3.851 1.00 86.44 80 GLN A N 1
ATOM 591 C CA . GLN A 1 80 ? -7.151 0.644 3.230 1.00 86.44 80 GLN A CA 1
ATOM 592 C C . GLN A 1 80 ? -5.627 0.701 3.085 1.00 86.44 80 GLN A C 1
ATOM 594 O O . GLN A 1 80 ? -5.079 1.607 2.461 1.00 86.44 80 GLN A O 1
ATOM 599 N N . LEU A 1 81 ? -4.947 -0.284 3.660 1.00 77.50 81 LEU A N 1
ATOM 600 C CA . LEU A 1 81 ? -3.491 -0.383 3.715 1.00 77.50 81 LEU A CA 1
ATOM 601 C C . LEU A 1 81 ? -2.911 -1.197 2.554 1.00 77.50 81 LEU A C 1
ATOM 603 O O . LEU A 1 81 ? -1.745 -1.023 2.203 1.00 77.50 81 LEU A O 1
ATOM 607 N N . SER A 1 82 ? -3.698 -2.092 1.947 1.00 75.88 82 SER A N 1
ATOM 608 C CA . SER A 1 82 ? -3.218 -2.952 0.860 1.00 75.88 82 SER A CA 1
ATOM 609 C C . SER A 1 82 ? -4.304 -3.315 -0.157 1.00 75.88 82 SER A C 1
ATOM 611 O O . SER A 1 82 ? -5.501 -3.357 0.148 1.00 75.88 82 SER A O 1
ATOM 613 N N . LYS A 1 83 ? -3.888 -3.641 -1.392 1.00 75.56 83 LYS A N 1
ATOM 614 C CA . LYS A 1 83 ? -4.804 -4.146 -2.433 1.00 75.56 83 LYS A CA 1
ATOM 615 C C . LYS A 1 83 ? -5.389 -5.521 -2.087 1.00 75.56 83 LYS A C 1
ATOM 617 O O . LYS A 1 83 ? -6.431 -5.880 -2.619 1.00 75.56 83 LYS A O 1
ATOM 622 N N . THR A 1 84 ? -4.756 -6.271 -1.181 1.00 77.00 84 THR A N 1
ATOM 623 C CA . THR A 1 84 ? -5.294 -7.529 -0.631 1.00 77.00 84 THR A CA 1
ATOM 624 C C . THR A 1 84 ? -6.388 -7.301 0.409 1.00 77.00 84 THR A C 1
ATOM 626 O O . THR A 1 84 ? -6.966 -8.273 0.895 1.00 77.00 84 THR A O 1
ATOM 629 N N . GLY A 1 85 ? -6.698 -6.039 0.719 1.00 84.44 85 GLY A N 1
ATOM 630 C CA . GLY A 1 85 ? -7.814 -5.641 1.563 1.00 84.44 85 GLY A CA 1
ATOM 631 C C . GLY A 1 85 ? -7.443 -5.443 3.027 1.00 84.44 85 GLY A C 1
ATOM 632 O O . GLY A 1 85 ? -8.332 -5.487 3.868 1.00 84.44 85 GLY A O 1
ATOM 633 N N . ASP A 1 86 ? -6.167 -5.259 3.362 1.00 87.69 86 ASP A N 1
ATOM 634 C CA . ASP A 1 86 ? -5.797 -4.906 4.734 1.00 87.69 86 ASP A CA 1
ATOM 635 C C . ASP A 1 86 ? -6.257 -3.478 5.040 1.00 87.69 86 ASP A C 1
ATOM 637 O O . ASP A 1 86 ? -6.283 -2.623 4.148 1.00 87.69 86 ASP A O 1
ATOM 641 N N . PHE A 1 87 ? -6.647 -3.221 6.283 1.00 89.94 87 PHE A N 1
ATOM 642 C CA . PHE A 1 87 ? -7.202 -1.949 6.721 1.00 89.94 87 PHE A CA 1
ATOM 643 C C . PHE A 1 87 ? -6.728 -1.567 8.122 1.00 89.94 87 PHE A C 1
ATOM 645 O O . PHE A 1 87 ? -6.318 -2.414 8.920 1.00 89.94 87 PHE A O 1
AT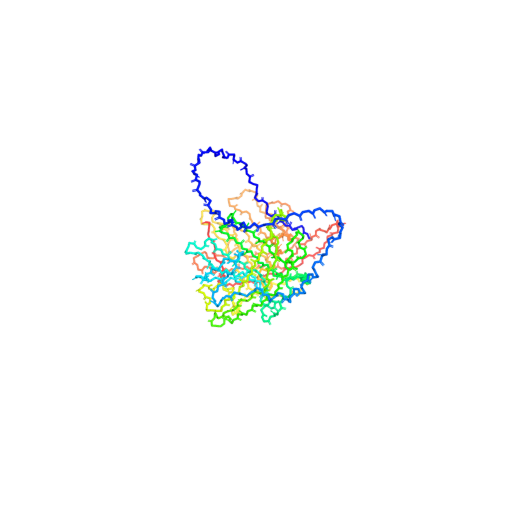OM 652 N N . VAL A 1 88 ? -6.869 -0.279 8.422 1.00 91.50 88 VAL A N 1
ATOM 653 C CA . VAL A 1 88 ? -6.892 0.262 9.780 1.00 91.50 88 VAL A CA 1
ATOM 654 C C . VAL A 1 88 ? -8.133 1.134 9.958 1.00 91.50 88 VAL A C 1
ATOM 656 O O . VAL A 1 88 ? -8.471 1.931 9.085 1.00 91.50 88 VAL A O 1
ATOM 659 N N . LEU A 1 89 ? -8.828 0.944 11.075 1.00 95.56 89 LEU A N 1
ATOM 660 C CA . LEU A 1 89 ? -9.982 1.721 11.506 1.00 95.56 89 LEU A CA 1
ATOM 661 C C . LEU A 1 89 ? -9.654 2.403 12.835 1.00 95.56 89 LEU A C 1
ATOM 663 O O . LEU A 1 89 ? -9.309 1.737 13.810 1.00 95.56 89 LEU A O 1
ATOM 667 N N . TYR A 1 90 ? -9.810 3.718 12.871 1.00 93.56 90 TYR A N 1
ATOM 668 C CA . TYR A 1 90 ? -9.649 4.547 14.055 1.00 93.56 90 TYR A CA 1
ATOM 669 C C . TYR A 1 90 ? -11.024 4.917 14.609 1.00 93.56 90 TYR A C 1
ATOM 671 O O . TYR A 1 90 ? -11.860 5.458 13.883 1.00 93.56 90 TYR A O 1
ATOM 679 N N . LEU A 1 91 ? -11.246 4.643 15.894 1.00 97.38 91 LEU A N 1
ATOM 680 C CA . LEU A 1 91 ? -12.322 5.235 16.686 1.00 97.38 91 LEU A CA 1
ATOM 681 C C . LEU A 1 91 ? -11.685 6.255 17.636 1.00 97.38 91 LEU A C 1
ATOM 683 O O . LEU A 1 91 ? -11.080 5.879 18.644 1.00 97.38 91 LEU A O 1
ATOM 687 N N . GLU A 1 92 ? -11.786 7.537 17.297 1.00 92.19 92 GLU A N 1
ATOM 688 C CA . GLU A 1 92 ? -11.204 8.633 18.076 1.00 92.19 92 GLU A CA 1
ATOM 689 C C . GLU A 1 92 ? -12.143 9.005 19.236 1.00 92.19 92 GLU A C 1
ATOM 691 O O . GLU A 1 92 ? -13.333 9.267 19.038 1.00 92.19 92 GLU A O 1
ATOM 696 N N . LEU A 1 93 ? -11.612 9.009 20.460 1.00 96.69 93 LEU A N 1
ATOM 697 C CA . LEU A 1 93 ? -12.370 9.132 21.714 1.00 96.69 93 LEU A CA 1
ATOM 698 C C . LEU A 1 93 ? -12.154 10.482 22.420 1.00 96.69 93 LEU A C 1
ATOM 700 O O . LEU A 1 93 ? -12.837 10.789 23.399 1.00 96.69 93 LEU A O 1
ATOM 704 N N . SER A 1 94 ? -11.219 11.302 21.931 1.00 91.00 94 SER A N 1
ATOM 705 C CA . SER A 1 94 ? -10.942 12.654 22.425 1.00 91.00 94 SER A CA 1
ATOM 706 C C . SER A 1 94 ? -10.993 13.693 21.301 1.00 91.00 94 SER A C 1
ATOM 708 O O . SER A 1 94 ? -10.732 13.398 20.138 1.00 91.00 94 SER A O 1
ATOM 710 N N . LYS A 1 95 ? -11.333 14.945 21.640 1.00 88.12 95 LYS A N 1
ATOM 711 C CA . LYS A 1 95 ? -11.462 16.041 20.656 1.00 88.12 95 LYS A CA 1
ATOM 712 C C . LYS A 1 95 ? -10.154 16.353 19.922 1.00 88.12 95 LYS A C 1
ATOM 714 O O . LYS A 1 95 ? -10.187 16.821 18.791 1.00 88.12 95 LYS A O 1
ATOM 719 N N . ASP A 1 96 ? -9.021 16.122 20.579 1.00 82.19 96 ASP A N 1
ATOM 720 C CA . ASP A 1 96 ? -7.679 16.298 20.021 1.00 82.19 96 ASP A CA 1
ATOM 721 C C . ASP A 1 96 ? -7.163 15.052 19.284 1.00 82.19 96 ASP A C 1
ATOM 723 O O . ASP A 1 96 ? -6.022 15.056 18.824 1.00 82.19 96 ASP A O 1
ATOM 727 N N . ARG A 1 97 ? -8.000 14.007 19.164 1.00 83.50 97 ARG A N 1
ATOM 728 C CA . ARG A 1 97 ? -7.738 12.766 18.420 1.00 83.50 97 ARG A CA 1
ATOM 729 C C . ARG A 1 97 ? -6.596 11.906 18.970 1.00 83.50 97 ARG A C 1
ATOM 731 O O . ARG A 1 97 ? -6.144 10.979 18.307 1.00 83.50 97 ARG A O 1
ATOM 738 N N . LYS A 1 98 ? -6.103 12.203 20.176 1.00 83.94 98 LYS A N 1
ATOM 739 C CA . LYS A 1 98 ? -4.984 11.468 20.790 1.00 83.94 98 LYS A CA 1
ATOM 740 C C . LYS A 1 98 ? -5.418 10.160 21.432 1.00 83.94 98 LYS A C 1
ATOM 742 O O . LYS A 1 98 ? -4.712 9.159 21.307 1.00 83.94 98 LYS A O 1
ATOM 747 N N . GLU A 1 99 ? -6.555 10.172 22.122 1.00 93.81 99 GLU A N 1
ATOM 748 C CA . GLU A 1 99 ? -7.113 8.977 22.735 1.00 93.81 99 GLU A CA 1
ATOM 749 C C . GLU A 1 99 ? -7.958 8.231 21.706 1.00 93.81 99 GLU A C 1
ATOM 751 O O . GLU A 1 99 ? -8.924 8.781 21.175 1.00 93.81 99 GLU A O 1
ATOM 756 N N . GLN A 1 100 ? -7.601 6.982 21.418 1.00 93.31 100 GLN A N 1
ATOM 757 C CA . GLN A 1 100 ? -8.223 6.225 20.337 1.00 93.31 100 GLN A CA 1
ATOM 758 C C . GLN A 1 100 ? -8.207 4.719 20.578 1.00 93.31 100 GLN A C 1
ATOM 760 O O . GLN A 1 100 ? -7.311 4.175 21.232 1.00 93.31 100 GLN A O 1
ATOM 765 N N . LEU A 1 101 ? -9.202 4.052 19.993 1.00 96.69 101 LEU A N 1
ATOM 766 C CA . LEU A 1 101 ? -9.191 2.616 19.758 1.00 96.69 101 LEU A CA 1
ATOM 767 C C . LEU A 1 101 ? -8.878 2.377 18.278 1.00 96.69 101 LEU A C 1
ATOM 769 O O . LEU A 1 101 ? -9.619 2.829 17.405 1.00 96.69 101 LEU A O 1
ATOM 773 N N . VAL A 1 102 ? -7.788 1.672 17.999 1.00 94.19 102 VAL A N 1
ATOM 774 C CA . VAL A 1 102 ? -7.310 1.396 16.642 1.00 94.19 102 VAL A CA 1
ATOM 775 C C . VAL A 1 102 ? -7.476 -0.082 16.348 1.00 94.19 102 VAL A C 1
ATOM 777 O O . VAL A 1 102 ? -7.054 -0.924 17.138 1.00 94.19 102 VAL A O 1
ATOM 780 N N . ILE A 1 103 ? -8.095 -0.400 15.217 1.00 95.31 103 ILE A N 1
ATOM 781 C CA . ILE A 1 103 ? -8.382 -1.770 14.809 1.00 95.31 103 ILE A CA 1
ATOM 782 C C . ILE A 1 103 ? -7.742 -2.022 13.454 1.00 95.31 103 ILE A C 1
ATOM 784 O O . ILE A 1 103 ? -8.047 -1.328 12.488 1.00 95.31 103 ILE A O 1
ATOM 788 N N . TRP A 1 104 ? -6.903 -3.046 13.367 1.00 91.81 104 TRP A N 1
ATOM 789 C CA . TRP A 1 104 ? -6.371 -3.531 12.099 1.00 91.81 104 TRP A CA 1
ATOM 790 C C . TRP A 1 104 ? -7.000 -4.859 11.717 1.00 91.81 104 TRP A C 1
ATOM 792 O O . TRP A 1 104 ? -7.428 -5.636 12.573 1.00 91.81 104 TRP A O 1
ATOM 802 N N . GLY A 1 105 ? -6.997 -5.149 10.423 1.00 90.56 105 GLY A N 1
ATOM 803 C CA . GLY A 1 105 ? -7.384 -6.453 9.910 1.00 90.56 105 GLY A CA 1
ATOM 804 C C . GLY A 1 105 ? -7.446 -6.474 8.391 1.00 90.56 105 GLY A C 1
ATOM 805 O O . GLY A 1 105 ? -6.927 -5.586 7.729 1.00 90.56 105 GLY A O 1
ATOM 806 N N . ASN A 1 106 ? -8.114 -7.484 7.838 1.00 91.31 106 ASN A N 1
ATOM 807 C CA . ASN A 1 106 ? -8.387 -7.618 6.414 1.00 91.31 106 ASN A CA 1
ATOM 808 C C . ASN A 1 106 ? -9.896 -7.653 6.126 1.00 91.31 106 ASN A C 1
ATOM 810 O O . ASN A 1 106 ? -10.648 -8.298 6.865 1.00 91.31 106 ASN A O 1
ATOM 814 N N . PHE A 1 107 ? -10.333 -6.989 5.049 1.00 87.12 107 PHE A N 1
ATOM 815 C CA . PHE A 1 107 ? -11.747 -6.809 4.736 1.00 87.12 107 PHE A CA 1
ATOM 816 C C . PHE A 1 107 ? -12.479 -8.153 4.599 1.00 87.12 107 PHE A C 1
ATOM 818 O O . PHE A 1 107 ? -13.439 -8.416 5.322 1.00 87.12 107 PHE A O 1
ATOM 825 N N . ASP A 1 108 ? -11.973 -9.038 3.736 1.00 89.31 108 ASP A N 1
ATOM 826 C CA . ASP A 1 108 ? -12.564 -10.360 3.471 1.00 89.31 108 ASP A CA 1
ATOM 827 C C . ASP A 1 108 ? -12.467 -11.309 4.675 1.00 89.31 108 ASP A C 1
ATOM 829 O O . ASP A 1 108 ? -13.197 -12.304 4.797 1.00 89.31 108 ASP A O 1
ATOM 833 N N . LEU A 1 109 ? -11.464 -11.082 5.524 1.00 88.62 109 LEU A N 1
ATOM 834 C CA . LEU A 1 109 ? -11.146 -11.995 6.608 1.00 88.62 109 LEU A CA 1
ATOM 835 C C . LEU A 1 109 ? -12.003 -11.730 7.836 1.00 88.62 109 LEU A C 1
ATOM 837 O O . LEU A 1 109 ? -12.385 -12.703 8.481 1.00 88.62 109 LEU A O 1
ATOM 841 N N . HIS A 1 110 ? -12.351 -10.472 8.112 1.00 92.94 110 HIS A N 1
ATOM 842 C CA . HIS A 1 110 ? -12.965 -10.094 9.385 1.00 92.94 110 HIS A CA 1
ATOM 843 C C . HIS A 1 110 ? -14.358 -9.476 9.276 1.00 92.94 110 HIS A C 1
ATOM 845 O O . HIS A 1 110 ? -15.177 -9.721 10.163 1.00 92.94 110 HIS A O 1
ATOM 851 N N . PHE A 1 111 ? -14.671 -8.700 8.231 1.00 92.75 111 PHE A N 1
ATOM 852 C CA . PHE A 1 111 ? -16.000 -8.088 8.149 1.00 92.75 111 PHE A CA 1
ATOM 853 C C . PHE A 1 111 ? -17.090 -9.140 7.925 1.00 92.75 111 PHE A C 1
ATOM 855 O O . PHE A 1 111 ? -16.908 -10.114 7.195 1.00 92.75 111 PHE A O 1
ATOM 862 N N . GLY A 1 112 ? -18.229 -8.955 8.595 1.00 90.75 112 GLY A N 1
ATOM 863 C CA . GLY A 1 112 ? -19.357 -9.887 8.565 1.00 90.75 112 GLY A CA 1
ATOM 864 C C . GLY A 1 112 ? -19.175 -11.138 9.426 1.00 90.75 112 GLY A C 1
ATOM 865 O O . GLY A 1 112 ? -20.110 -11.933 9.531 1.00 90.75 112 GLY A O 1
ATOM 866 N N . LYS A 1 113 ? -18.013 -11.326 10.065 1.00 93.94 113 LYS A N 1
ATOM 867 C CA . LYS A 1 113 ? -17.722 -12.507 10.887 1.00 93.94 113 LYS A CA 1
ATOM 868 C C . LYS A 1 113 ? -17.765 -12.178 12.373 1.00 93.94 113 LYS A C 1
ATOM 870 O O . LYS A 1 113 ? -17.447 -11.069 12.793 1.00 93.94 113 LYS A O 1
ATOM 875 N N . ASN A 1 114 ? -18.143 -13.182 13.157 1.00 95.12 114 ASN A N 1
ATOM 876 C CA . ASN A 1 114 ? -17.975 -13.165 14.603 1.00 95.12 114 ASN A CA 1
ATOM 877 C C . ASN A 1 114 ? -16.620 -13.799 14.923 1.00 95.12 114 ASN A C 1
ATOM 879 O O . ASN A 1 114 ? -16.370 -14.947 14.552 1.00 95.12 114 ASN A O 1
ATOM 883 N N . ILE A 1 115 ? -15.754 -13.042 15.584 1.00 94.38 115 ILE A N 1
ATOM 884 C CA . ILE A 1 115 ? -14.394 -13.441 15.931 1.00 94.38 115 ILE A CA 1
ATOM 885 C C . ILE A 1 115 ? -14.347 -13.677 17.436 1.00 94.38 115 ILE A C 1
ATOM 887 O O . ILE A 1 115 ? -14.541 -12.751 18.221 1.00 94.38 115 ILE A O 1
ATOM 891 N N . ASP A 1 116 ? -14.075 -14.918 17.827 1.00 93.56 116 ASP A N 1
ATOM 892 C CA . ASP A 1 116 ? -13.752 -15.268 19.207 1.00 93.56 116 ASP A CA 1
ATOM 893 C C . ASP A 1 116 ? -12.314 -14.829 19.495 1.00 93.56 116 ASP A C 1
ATOM 895 O O . ASP A 1 116 ? -11.355 -15.427 19.003 1.00 93.56 116 ASP A O 1
ATOM 899 N N . MET A 1 117 ? -12.173 -13.756 20.270 1.00 91.75 117 MET A N 1
ATOM 900 C CA . MET A 1 117 ? -10.883 -13.132 20.547 1.00 91.75 117 MET A CA 1
ATOM 901 C C . MET A 1 117 ? -10.013 -13.955 21.504 1.00 91.75 117 MET A C 1
ATOM 903 O O . MET A 1 117 ? -8.823 -13.682 21.606 1.00 91.75 117 MET A O 1
ATOM 907 N N . SER A 1 118 ? -10.571 -14.971 22.176 1.00 88.19 118 SER A N 1
ATOM 908 C CA . SER A 1 118 ? -9.796 -15.886 23.033 1.00 88.19 118 SER A CA 1
ATOM 909 C C . SER A 1 118 ? -8.960 -16.900 22.241 1.00 88.19 118 SER A C 1
ATOM 911 O O . SER A 1 118 ? -8.212 -17.693 22.816 1.00 88.19 118 SER A O 1
ATOM 913 N N . LYS A 1 119 ? -9.094 -16.904 20.909 1.00 87.06 119 LYS A N 1
ATOM 914 C CA . LYS A 1 119 ? -8.445 -17.859 20.014 1.00 87.06 119 LYS A CA 1
ATOM 915 C C . LYS A 1 119 ? -7.515 -17.153 19.043 1.00 87.06 119 LYS A C 1
ATOM 917 O O . LYS A 1 119 ? -7.844 -16.119 18.466 1.00 87.06 119 LYS A O 1
ATOM 922 N N . TYR A 1 120 ? -6.379 -17.797 18.789 1.00 83.50 120 TYR A N 1
ATOM 923 C CA . TYR A 1 120 ? -5.513 -17.421 17.682 1.00 83.50 120 TYR A CA 1
ATOM 924 C C . TYR A 1 120 ? -6.227 -17.623 16.347 1.00 83.50 120 TYR A C 1
ATOM 926 O O . TYR A 1 120 ? -6.877 -18.641 16.092 1.00 83.50 120 TYR A O 1
ATOM 934 N N . GLU A 1 121 ? -6.025 -16.667 15.459 1.00 81.81 121 GLU A N 1
ATOM 935 C CA . GLU A 1 121 ? -6.404 -16.763 14.068 1.00 81.81 121 GLU A CA 1
ATOM 936 C C . GLU A 1 121 ? -5.423 -17.673 13.312 1.00 81.81 121 GLU A C 1
ATOM 938 O O . GLU A 1 121 ? -4.212 -17.701 13.563 1.00 81.81 121 GLU A O 1
ATOM 943 N N . LYS A 1 122 ? -5.937 -18.435 12.344 1.00 80.19 122 LYS A N 1
ATOM 944 C CA . LYS A 1 122 ? -5.090 -19.257 11.479 1.00 80.19 122 LYS A CA 1
ATOM 945 C C . LYS A 1 122 ? -4.235 -18.346 10.597 1.00 80.19 122 LYS A C 1
ATOM 947 O O . LYS A 1 122 ? -4.769 -17.529 9.854 1.00 80.19 122 LYS A O 1
ATOM 952 N N . LYS A 1 123 ? -2.911 -18.539 10.611 1.00 71.00 123 LYS A N 1
ATOM 953 C CA . LYS A 1 123 ? -1.993 -17.783 9.746 1.00 71.00 123 LYS A CA 1
ATOM 954 C C . LYS A 1 123 ? -2.392 -17.920 8.276 1.00 71.00 123 LYS A C 1
ATOM 956 O O . LYS A 1 123 ? -2.556 -19.031 7.769 1.00 71.00 123 LYS A O 1
ATOM 961 N N . THR A 1 124 ? -2.472 -16.787 7.592 1.00 68.06 124 THR A N 1
ATOM 962 C CA . THR A 1 124 ? -2.616 -16.710 6.139 1.00 68.06 124 THR A CA 1
ATOM 963 C C . THR A 1 124 ? -1.374 -16.031 5.565 1.00 68.06 124 THR A C 1
ATOM 965 O O . THR A 1 124 ? -0.840 -15.099 6.158 1.00 68.06 124 THR A O 1
ATOM 968 N N . GLU A 1 125 ? -0.856 -16.506 4.431 1.00 59.03 125 GLU A N 1
ATOM 969 C CA . GLU A 1 125 ? 0.454 -16.052 3.925 1.00 59.03 125 GLU A CA 1
ATOM 970 C C . GLU A 1 125 ? 0.456 -14.618 3.358 1.00 59.03 125 GLU A C 1
ATOM 972 O O . GLU A 1 125 ? 1.507 -14.136 2.940 1.00 59.03 125 GLU A O 1
ATOM 977 N N . LYS A 1 126 ? -0.696 -13.929 3.299 1.00 68.31 126 LYS A N 1
ATOM 978 C CA . LYS A 1 126 ? -0.845 -12.652 2.569 1.00 68.31 126 LYS A CA 1
ATOM 979 C C . LYS A 1 126 ? -1.902 -11.684 3.118 1.00 68.31 126 LYS A C 1
ATOM 981 O O . LYS A 1 126 ? -2.184 -10.693 2.452 1.00 68.31 126 LYS A O 1
ATOM 986 N N . LYS A 1 127 ? -2.537 -11.979 4.255 1.00 76.31 127 LYS A N 1
ATOM 987 C CA . LYS A 1 127 ? -3.579 -11.115 4.831 1.00 76.31 127 LYS A CA 1
ATOM 988 C C . LYS A 1 127 ? -3.238 -10.785 6.273 1.00 76.31 127 LYS A C 1
ATOM 990 O O . LYS A 1 127 ? -2.763 -11.650 7.011 1.00 76.31 127 LYS A O 1
ATOM 995 N N . GLN A 1 128 ? -3.470 -9.536 6.654 1.00 73.56 128 GLN A N 1
ATOM 996 C CA . GLN A 1 128 ? -3.279 -9.088 8.022 1.00 73.56 128 GLN A CA 1
ATOM 997 C C . GLN A 1 128 ? -4.352 -9.713 8.923 1.00 73.56 128 GLN A C 1
ATOM 999 O O . GLN A 1 128 ? -5.547 -9.567 8.661 1.00 73.56 128 GLN A O 1
ATOM 1004 N N . GLY A 1 129 ? -3.915 -10.410 9.975 1.00 84.00 129 GLY A N 1
ATOM 1005 C CA . GLY A 1 129 ? -4.796 -10.863 11.056 1.00 84.00 129 GLY A CA 1
ATOM 1006 C C . GLY A 1 129 ? -5.297 -9.681 11.887 1.00 84.00 129 GLY A C 1
ATOM 1007 O O . GLY A 1 129 ? -4.731 -8.586 11.818 1.00 84.00 129 GLY A O 1
ATOM 1008 N N . TRP A 1 130 ? -6.370 -9.872 12.648 1.00 90.38 130 TRP A N 1
ATOM 1009 C CA . TRP A 1 130 ? -6.950 -8.763 13.410 1.00 90.38 130 TRP A CA 1
ATOM 1010 C C . TRP A 1 130 ? -6.046 -8.313 14.566 1.00 90.38 130 TRP A C 1
ATOM 1012 O O . TRP A 1 130 ? -5.368 -9.125 15.202 1.00 90.38 130 TRP A O 1
ATOM 1022 N N . GLN A 1 131 ? -6.062 -7.009 14.853 1.00 89.56 131 GLN A N 1
ATOM 1023 C CA . GLN A 1 131 ? -5.411 -6.405 16.019 1.00 89.56 131 GLN A CA 1
ATOM 1024 C C . GLN A 1 131 ? -6.277 -5.281 16.587 1.00 89.56 131 GLN A C 1
ATOM 1026 O O . GLN A 1 131 ? -6.939 -4.586 15.819 1.00 89.56 131 GLN A O 1
ATOM 1031 N N . ILE A 1 132 ? -6.243 -5.070 17.905 1.00 92.94 132 ILE A N 1
ATOM 1032 C CA . ILE A 1 132 ? -6.884 -3.926 18.569 1.00 92.94 132 ILE A CA 1
ATOM 1033 C C . ILE A 1 132 ? -5.889 -3.275 19.530 1.00 92.94 132 ILE A C 1
ATOM 1035 O O . ILE A 1 132 ? -5.341 -3.943 20.404 1.00 92.94 132 ILE A O 1
ATOM 1039 N N . LEU A 1 133 ? -5.687 -1.971 19.385 1.00 90.12 133 LEU A N 1
ATOM 1040 C CA . LEU A 1 133 ? -4.888 -1.131 20.274 1.00 90.12 133 LEU A CA 1
ATOM 1041 C C . LEU A 1 133 ? -5.793 -0.103 20.935 1.00 90.12 133 LEU A C 1
ATOM 1043 O O . LEU A 1 133 ? -6.529 0.599 20.246 1.00 90.12 133 LEU A O 1
ATOM 1047 N N . TYR A 1 134 ? -5.688 0.041 22.249 1.00 93.88 134 TYR A N 1
ATOM 1048 C CA . TYR A 1 134 ? -6.172 1.232 22.936 1.00 93.88 134 TYR A CA 1
ATOM 1049 C C . TYR A 1 134 ? -4.984 2.052 23.423 1.00 93.88 134 TYR A C 1
ATOM 1051 O O . TYR A 1 134 ? -4.069 1.527 24.064 1.00 93.88 134 TYR A O 1
ATOM 1059 N N . GLN A 1 135 ? -5.011 3.346 23.129 1.00 86.88 135 GLN A N 1
ATOM 1060 C CA . GLN A 1 135 ? -3.970 4.288 23.518 1.00 86.88 135 GLN A CA 1
ATOM 1061 C C . GLN A 1 135 ? -4.583 5.622 23.946 1.00 86.88 135 GLN A C 1
ATOM 1063 O O . GLN A 1 135 ? -5.600 6.052 23.399 1.00 86.88 135 GLN A O 1
ATOM 1068 N N . LYS A 1 136 ? -3.957 6.285 24.919 1.00 88.19 136 LYS A N 1
ATOM 1069 C CA . LYS A 1 136 ? -4.344 7.631 25.382 1.00 88.19 136 LYS A CA 1
ATOM 1070 C C . LYS A 1 136 ? -3.666 8.737 24.579 1.00 88.19 136 LYS A C 1
ATOM 1072 O O . LYS A 1 136 ? -4.164 9.857 24.516 1.00 88.19 136 LYS A O 1
ATOM 1077 N N . SER A 1 137 ? -2.521 8.419 23.985 1.00 78.56 137 SER A N 1
ATOM 1078 C CA . SER A 1 137 ? -1.793 9.254 23.035 1.00 78.56 137 SER A CA 1
ATOM 1079 C C . SER A 1 137 ? -0.905 8.371 22.157 1.00 78.56 137 SER A C 1
ATOM 1081 O O . SER A 1 137 ? -0.794 7.174 22.414 1.00 78.56 137 SER A O 1
ATOM 1083 N N . VAL A 1 138 ? -0.260 8.947 21.137 1.00 59.88 138 VAL A N 1
ATOM 1084 C CA . VAL A 1 138 ? 0.654 8.218 20.233 1.00 59.88 138 VAL A CA 1
ATOM 1085 C C . VAL A 1 138 ? 1.768 7.483 20.993 1.00 59.88 138 VAL A C 1
ATOM 1087 O O . VAL A 1 138 ? 2.149 6.391 20.585 1.00 59.88 138 VAL A O 1
ATOM 1090 N N . ASP A 1 139 ? 2.222 8.034 22.122 1.00 72.31 139 ASP A N 1
ATOM 1091 C CA . ASP A 1 139 ? 3.307 7.470 22.937 1.00 72.31 139 ASP A CA 1
ATOM 1092 C C . ASP A 1 139 ? 2.812 6.754 24.213 1.00 72.31 139 ASP A C 1
ATOM 1094 O O . ASP A 1 139 ? 3.620 6.262 24.997 1.00 72.31 139 ASP A O 1
ATOM 1098 N N . ASP A 1 140 ? 1.492 6.686 24.440 1.00 81.94 140 ASP A N 1
ATOM 1099 C CA . ASP A 1 140 ? 0.875 6.105 25.647 1.00 81.94 140 ASP A CA 1
ATOM 1100 C C . ASP A 1 140 ? -0.132 5.009 25.268 1.00 81.94 140 ASP A C 1
ATOM 1102 O O . ASP A 1 140 ? -1.357 5.176 25.348 1.00 81.94 140 ASP A O 1
ATOM 1106 N N . GLY A 1 141 ? 0.413 3.895 24.772 1.00 83.56 141 GLY A N 1
ATOM 1107 C CA . GLY A 1 141 ? -0.329 2.676 24.475 1.00 83.56 141 GLY A CA 1
ATOM 1108 C C . GLY A 1 141 ? -0.647 1.891 25.747 1.00 83.56 141 GLY A C 1
ATOM 1109 O O . GLY A 1 141 ? 0.251 1.535 26.503 1.00 83.56 141 GLY A O 1
ATOM 1110 N N . VAL A 1 142 ? -1.927 1.584 25.963 1.00 88.81 142 VAL A N 1
ATOM 1111 C CA . VAL A 1 142 ? -2.405 0.910 27.180 1.00 88.81 142 VAL A CA 1
ATOM 1112 C C . VAL A 1 142 ? -2.394 -0.607 26.993 1.00 88.81 142 VAL A C 1
ATOM 1114 O O . VAL A 1 142 ? -1.737 -1.331 27.740 1.00 88.81 142 VAL A O 1
ATOM 1117 N N . PHE A 1 143 ? -3.070 -1.097 25.954 1.00 88.69 143 PHE A N 1
ATOM 1118 C CA . PHE A 1 143 ? -3.064 -2.513 25.594 1.00 88.69 143 PHE A CA 1
ATOM 1119 C C . PHE A 1 143 ? -3.052 -2.696 24.080 1.00 88.69 143 PHE A C 1
ATOM 1121 O O . PHE A 1 143 ? -3.650 -1.910 23.346 1.00 88.69 143 PHE A O 1
ATOM 1128 N N . LEU A 1 144 ? -2.417 -3.774 23.629 1.00 86.44 144 LEU A N 1
ATOM 1129 C CA . LEU A 1 144 ? -2.469 -4.265 22.257 1.00 86.44 144 LEU A CA 1
ATOM 1130 C C . LEU A 1 144 ? -2.881 -5.730 22.301 1.00 86.44 144 LEU A C 1
ATOM 1132 O O . LEU A 1 144 ? -2.303 -6.507 23.054 1.00 86.44 144 LEU A O 1
ATOM 1136 N N . ILE A 1 145 ? -3.844 -6.102 21.471 1.00 86.81 145 ILE A N 1
ATOM 1137 C CA . ILE A 1 145 ? -4.261 -7.487 21.297 1.00 86.81 145 ILE A CA 1
ATOM 1138 C C . ILE A 1 145 ? -4.255 -7.885 19.830 1.00 86.81 145 ILE A C 1
ATOM 1140 O O . ILE A 1 145 ? -4.435 -7.040 18.953 1.00 86.81 145 ILE A O 1
ATOM 1144 N N . SER A 1 146 ? -4.035 -9.168 19.558 1.00 84.62 146 SER A N 1
ATOM 1145 C CA . SER A 1 146 ? -3.896 -9.708 18.209 1.00 84.62 146 SER A CA 1
ATOM 1146 C C . SER A 1 146 ? -4.392 -11.146 18.117 1.00 84.62 146 SER A C 1
ATOM 1148 O O . SER A 1 146 ? -4.175 -11.946 19.024 1.00 84.62 146 SER A O 1
ATOM 1150 N N . GLY A 1 147 ? -4.989 -11.487 16.974 1.00 78.50 147 GLY A N 1
ATOM 1151 C CA . GLY A 1 147 ? -5.257 -12.875 16.595 1.00 78.50 147 GLY A CA 1
ATOM 1152 C C . GLY A 1 147 ? -4.020 -13.598 16.060 1.00 78.50 147 GLY A C 1
ATOM 1153 O O . GLY A 1 147 ? -4.014 -14.823 15.947 1.00 78.50 147 GLY A O 1
ATOM 1154 N N . GLY A 1 148 ? -2.955 -12.870 15.715 1.00 71.31 148 GLY A N 1
ATOM 1155 C CA . GLY A 1 148 ? -1.698 -13.459 15.267 1.00 71.31 148 GLY A CA 1
ATOM 1156 C C . GLY A 1 148 ? -0.959 -14.157 16.409 1.00 71.31 148 GLY A C 1
ATOM 1157 O O . GLY A 1 148 ? -1.017 -13.724 17.553 1.00 71.31 148 GLY A O 1
ATOM 1158 N N . ASN A 1 149 ? -0.215 -15.223 16.094 1.00 58.06 149 ASN A N 1
ATOM 1159 C CA . ASN A 1 149 ? 0.660 -15.914 17.051 1.00 58.06 149 ASN A CA 1
ATOM 1160 C C . ASN A 1 149 ? 1.915 -15.073 17.370 1.00 58.06 149 ASN A C 1
ATOM 1162 O O . ASN A 1 149 ? 3.027 -15.419 16.960 1.00 58.06 149 ASN A O 1
ATOM 1166 N N . PHE A 1 150 ? 1.688 -13.923 18.004 1.00 56.16 150 PHE A N 1
ATOM 1167 C CA . PHE A 1 150 ? 2.679 -13.055 18.618 1.00 56.16 150 PHE A CA 1
ATOM 1168 C C . PHE A 1 150 ? 2.477 -13.165 20.128 1.00 56.16 150 PHE A C 1
ATOM 1170 O O . PHE A 1 150 ? 1.523 -12.617 20.678 1.00 56.16 150 PHE A O 1
ATOM 1177 N N . ASP A 1 151 ? 3.354 -13.909 20.787 1.00 51.28 151 ASP A N 1
ATOM 1178 C CA . ASP A 1 151 ? 3.423 -13.914 22.246 1.00 51.28 151 ASP A CA 1
ATOM 1179 C C . ASP A 1 151 ? 3.836 -12.495 22.703 1.00 51.28 151 ASP A C 1
ATOM 1181 O O . ASP A 1 151 ? 4.828 -11.990 22.154 1.00 51.28 151 ASP A O 1
ATOM 1185 N N . PRO A 1 152 ? 3.112 -11.799 23.611 1.00 53.06 152 PRO A N 1
ATOM 1186 C CA . PRO A 1 152 ? 2.017 -12.256 24.482 1.00 53.06 152 PRO A CA 1
ATOM 1187 C C . PRO A 1 152 ? 0.652 -11.554 24.264 1.00 53.06 152 PRO A C 1
ATOM 1189 O O . PRO A 1 152 ? -0.021 -11.187 25.225 1.00 53.06 152 PRO A O 1
ATOM 1192 N N . TYR A 1 153 ? 0.211 -11.336 23.022 1.00 67.19 153 TYR A N 1
ATOM 1193 C CA . TYR A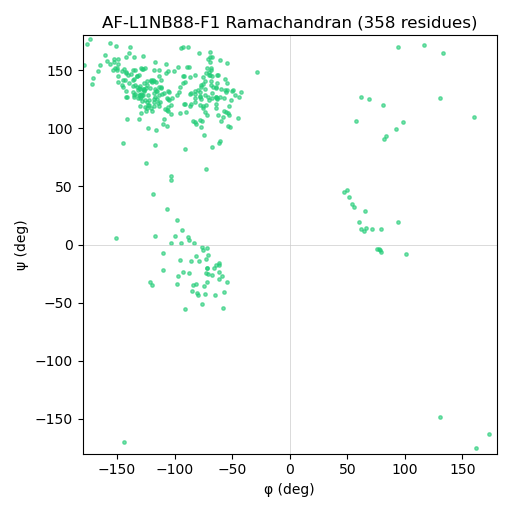 1 153 ? -0.896 -10.404 22.726 1.00 67.19 153 TYR A CA 1
ATOM 1194 C C . TYR A 1 153 ? -2.291 -11.035 22.546 1.00 67.19 153 TYR A C 1
ATOM 1196 O O . TYR A 1 153 ? -3.155 -10.417 21.925 1.00 67.19 153 TYR A O 1
ATOM 1204 N N . VAL A 1 154 ? -2.559 -12.244 23.052 1.00 66.75 154 VAL A N 1
ATOM 1205 C CA . VAL A 1 154 ? -3.907 -12.837 22.918 1.00 66.75 154 VAL A CA 1
ATOM 1206 C C . VAL A 1 154 ? -4.842 -12.398 24.043 1.00 66.75 154 VAL A C 1
ATOM 1208 O O . VAL A 1 154 ? -4.496 -12.548 25.216 1.00 66.75 154 VAL A O 1
ATOM 1211 N N . PRO A 1 155 ? -6.052 -11.908 23.712 1.00 73.38 155 PRO A N 1
ATOM 1212 C CA . PRO A 1 155 ? -7.105 -11.642 24.683 1.00 73.38 155 PRO A CA 1
ATOM 1213 C C . PRO A 1 155 ? -7.463 -12.870 25.507 1.00 73.38 155 PRO A C 1
ATOM 1215 O O . PRO A 1 155 ? -7.587 -13.980 25.002 1.00 73.38 155 PRO A O 1
ATOM 1218 N N . GLN A 1 156 ? -7.743 -12.651 26.784 1.00 82.75 156 GLN A N 1
ATOM 1219 C CA . GLN A 1 156 ? -8.254 -13.700 27.665 1.00 82.75 156 GLN A CA 1
ATOM 1220 C C . GLN A 1 156 ? -9.704 -14.058 27.319 1.00 82.75 156 GLN A C 1
ATOM 1222 O O . GLN A 1 156 ? -10.122 -15.198 27.502 1.00 82.75 156 GLN A O 1
ATOM 1227 N N . ALA A 1 157 ? -10.483 -13.081 26.843 1.00 86.38 157 ALA A N 1
ATOM 1228 C CA . ALA A 1 157 ? -11.876 -13.266 26.462 1.00 86.38 157 ALA A CA 1
ATOM 1229 C C . ALA A 1 157 ? -12.367 -12.153 25.527 1.00 86.38 157 ALA A C 1
ATOM 1231 O O . ALA A 1 157 ? -11.797 -11.059 25.470 1.00 86.38 157 ALA A O 1
ATOM 1232 N N . GLY A 1 158 ? -13.484 -12.438 24.859 1.00 92.88 158 GLY A N 1
ATOM 1233 C CA . GLY A 1 158 ? -14.323 -11.462 24.178 1.00 92.88 158 GLY A CA 1
ATOM 1234 C C . GLY A 1 158 ? -14.708 -11.891 22.767 1.00 92.88 158 GLY A C 1
ATOM 1235 O O . GLY A 1 158 ? -14.119 -12.801 22.190 1.00 92.88 158 GLY A O 1
ATOM 1236 N N . ASN A 1 159 ? -15.707 -11.215 22.208 1.00 95.94 159 ASN A N 1
ATOM 1237 C CA . ASN A 1 159 ? -16.141 -11.420 20.828 1.00 95.94 159 ASN A CA 1
ATOM 1238 C C . ASN A 1 159 ? -16.071 -10.103 20.065 1.00 95.94 159 ASN A C 1
ATOM 1240 O O . ASN A 1 159 ? -16.624 -9.109 20.531 1.00 95.94 159 ASN A O 1
ATOM 1244 N N . LEU A 1 160 ? -15.423 -10.116 18.901 1.00 96.56 160 LEU A N 1
ATOM 1245 C CA . LEU A 1 160 ? -15.344 -8.995 17.969 1.00 96.56 160 LEU A CA 1
ATOM 1246 C C . LEU A 1 160 ? -16.262 -9.259 16.775 1.00 96.56 160 LEU A C 1
ATOM 1248 O O . LEU A 1 160 ? -16.199 -10.316 16.145 1.00 96.56 160 LEU A O 1
ATOM 1252 N N . LYS A 1 161 ? -17.083 -8.272 16.428 1.00 97.75 161 LYS A N 1
ATOM 1253 C CA . LYS A 1 161 ? -17.845 -8.240 15.180 1.00 97.75 161 LYS A CA 1
ATOM 1254 C C . LYS A 1 161 ? -17.671 -6.884 14.527 1.00 97.75 161 LYS A C 1
ATOM 1256 O O . LYS A 1 161 ? -17.822 -5.850 15.172 1.00 97.75 161 LYS A O 1
ATOM 1261 N N . MET A 1 162 ? -17.391 -6.892 13.234 1.00 96.81 162 MET A N 1
ATOM 1262 C CA . MET A 1 162 ? -17.260 -5.672 12.450 1.00 96.81 162 MET A CA 1
ATOM 1263 C C . MET A 1 162 ? -18.063 -5.805 11.165 1.00 96.81 162 MET A C 1
ATOM 1265 O O . MET A 1 162 ? -18.098 -6.881 10.568 1.00 96.81 162 MET A O 1
ATOM 1269 N N . ASN A 1 163 ? -18.657 -4.709 10.696 1.00 95.06 163 ASN A N 1
ATOM 1270 C CA . ASN A 1 163 ? -19.236 -4.608 9.352 1.00 95.06 163 ASN A CA 1
ATOM 1271 C C . ASN A 1 163 ? -18.845 -3.274 8.722 1.00 95.06 163 ASN A C 1
ATOM 1273 O O . AS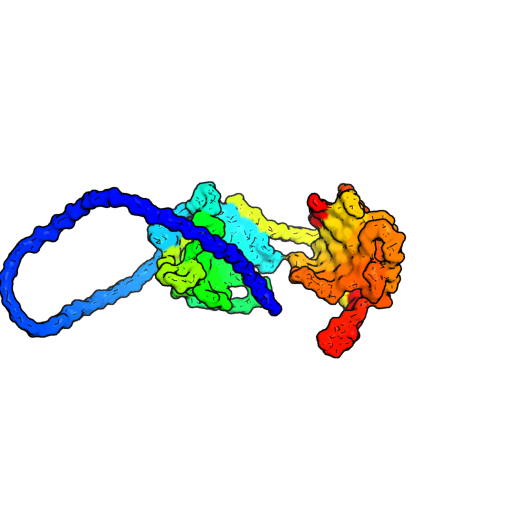N A 1 163 ? -18.680 -2.280 9.429 1.00 95.06 163 ASN A O 1
ATOM 1277 N N . VAL A 1 164 ? -18.742 -3.254 7.397 1.00 93.44 164 VAL A N 1
ATOM 1278 C CA . VAL A 1 164 ? -18.579 -2.031 6.614 1.00 93.44 164 VAL A CA 1
ATOM 1279 C C . VAL A 1 164 ? -19.305 -2.178 5.283 1.00 93.44 164 VAL A C 1
ATOM 1281 O O . VAL A 1 164 ? -19.229 -3.218 4.630 1.00 93.44 164 VAL A O 1
ATOM 1284 N N . ASN A 1 165 ? -20.004 -1.127 4.883 1.00 90.06 165 ASN A N 1
ATOM 1285 C CA . ASN A 1 165 ? -20.485 -0.904 3.536 1.00 90.06 165 ASN A CA 1
ATOM 1286 C C . ASN A 1 165 ? -19.659 0.245 2.945 1.00 90.06 165 ASN A C 1
ATOM 1288 O O . ASN A 1 165 ? -19.786 1.403 3.341 1.00 90.06 165 ASN A O 1
ATOM 1292 N N . LEU A 1 166 ? -18.778 -0.103 2.008 1.00 86.00 166 LEU A N 1
ATOM 1293 C CA . LEU A 1 166 ? -17.856 0.845 1.385 1.00 86.00 166 LEU A CA 1
ATOM 1294 C C . LEU A 1 166 ? -18.556 1.815 0.419 1.00 86.00 166 LEU A C 1
ATOM 1296 O O . LEU A 1 166 ? -18.007 2.872 0.137 1.00 86.00 166 LEU A O 1
ATOM 1300 N N . GLU A 1 167 ? -19.753 1.490 -0.078 1.00 82.06 167 GLU A N 1
ATOM 1301 C CA . GLU A 1 167 ? -20.478 2.333 -1.042 1.00 82.06 167 GLU A CA 1
ATOM 1302 C C . GLU A 1 167 ? -21.083 3.574 -0.384 1.00 82.06 167 GLU A C 1
ATOM 1304 O O . GLU A 1 167 ? -21.117 4.647 -0.980 1.00 82.06 167 GLU A O 1
ATOM 1309 N N . ASN A 1 168 ? -21.553 3.436 0.856 1.00 85.62 168 ASN A N 1
ATOM 1310 C CA . ASN A 1 168 ? -22.188 4.523 1.604 1.00 85.62 168 ASN A CA 1
ATOM 1311 C C . ASN A 1 168 ? -21.423 4.925 2.873 1.00 85.62 168 ASN A C 1
ATOM 1313 O O . ASN A 1 168 ? -21.911 5.750 3.649 1.00 85.62 168 ASN A O 1
ATOM 1317 N N . ALA A 1 169 ? -20.228 4.366 3.066 1.00 87.94 169 ALA A N 1
ATOM 1318 C CA . ALA A 1 169 ? -19.373 4.581 4.225 1.00 87.94 169 ALA A CA 1
ATOM 1319 C C . ALA A 1 169 ? -19.990 4.181 5.579 1.00 87.94 169 ALA A C 1
ATOM 1321 O O . ALA A 1 169 ? -19.513 4.627 6.619 1.00 87.94 169 ALA A O 1
ATOM 1322 N N . GLN A 1 170 ? -21.032 3.348 5.605 1.00 96.31 170 GLN A N 1
ATOM 1323 C CA . GLN A 1 170 ? -21.639 2.888 6.853 1.00 96.31 170 GLN A CA 1
ATOM 1324 C C . GLN A 1 170 ? -20.817 1.749 7.464 1.00 96.31 170 GLN A C 1
ATOM 1326 O O . GLN A 1 170 ? -20.493 0.782 6.781 1.00 96.31 170 GLN A O 1
ATOM 1331 N N . ALA A 1 171 ? -20.527 1.804 8.761 1.00 96.44 171 ALA A N 1
ATOM 1332 C CA . ALA A 1 171 ? -19.819 0.742 9.464 1.00 96.44 171 ALA A CA 1
ATOM 1333 C C . ALA A 1 171 ? -20.389 0.481 10.861 1.00 96.44 171 ALA A C 1
ATOM 1335 O O . ALA A 1 171 ? -21.160 1.272 11.409 1.00 96.44 171 ALA A O 1
ATOM 1336 N N . SER A 1 172 ? -20.012 -0.665 11.424 1.00 97.81 172 SER A N 1
ATOM 1337 C CA . SER A 1 172 ? -20.312 -1.043 12.803 1.00 97.81 172 SER A CA 1
ATOM 1338 C C . SER A 1 172 ? -19.142 -1.803 13.413 1.00 97.81 172 SER A C 1
ATOM 1340 O O . SER A 1 172 ? -18.579 -2.677 12.750 1.00 97.81 172 SER A O 1
ATOM 1342 N N . VAL A 1 173 ? -18.850 -1.550 14.684 1.00 98.25 173 VAL A N 1
ATOM 1343 C CA . VAL A 1 173 ? -17.906 -2.318 15.498 1.00 98.25 173 VAL A CA 1
ATOM 1344 C C . VAL A 1 173 ? -18.587 -2.685 16.808 1.00 98.25 173 VAL A C 1
ATOM 1346 O O . VAL A 1 173 ? -19.113 -1.823 17.514 1.00 98.25 173 VAL A O 1
ATOM 1349 N N . THR A 1 174 ? -18.540 -3.967 17.150 1.00 98.25 174 THR A N 1
ATOM 1350 C CA . THR A 1 174 ? -19.004 -4.477 18.434 1.00 98.25 174 THR A CA 1
ATOM 1351 C C . THR A 1 174 ? -17.921 -5.333 19.064 1.00 98.25 174 THR A C 1
ATOM 1353 O O . THR A 1 174 ? -17.415 -6.263 18.436 1.00 98.25 174 THR A O 1
ATOM 1356 N N . VAL A 1 175 ? -17.598 -5.031 20.318 1.00 97.62 175 VAL A N 1
ATOM 1357 C CA . VAL A 1 175 ? -16.808 -5.899 21.186 1.00 97.62 175 VAL A CA 1
ATOM 1358 C C . VAL A 1 175 ? -17.580 -6.130 22.472 1.00 97.62 175 VAL A C 1
ATOM 1360 O O . VAL A 1 175 ? -17.925 -5.169 23.158 1.00 97.62 175 VAL A O 1
ATOM 1363 N N . THR A 1 176 ? -17.816 -7.395 22.812 1.00 96.69 176 THR A N 1
ATOM 1364 C CA . THR A 1 176 ? -18.467 -7.791 24.070 1.00 96.69 176 THR A CA 1
ATOM 1365 C C . THR A 1 176 ? -17.524 -8.624 24.925 1.00 96.69 176 THR A C 1
ATOM 1367 O O . THR A 1 176 ? -16.916 -9.570 24.416 1.00 96.69 176 THR A O 1
ATOM 1370 N N . GLY A 1 177 ? -17.444 -8.316 26.221 1.00 93.00 177 GLY A N 1
ATOM 1371 C CA . GLY A 1 177 ? -16.684 -9.097 27.201 1.00 93.00 177 GLY A CA 1
ATOM 1372 C C . GLY A 1 177 ? -15.167 -9.108 26.984 1.00 93.00 177 GLY A C 1
ATOM 1373 O O . GLY A 1 177 ? -14.527 -10.098 27.333 1.00 93.00 177 GLY A O 1
ATOM 1374 N N . GLY A 1 178 ? -14.594 -8.056 26.389 1.00 93.38 178 GLY A N 1
ATOM 1375 C CA . GLY A 1 178 ? -13.157 -7.965 26.131 1.00 93.38 178 GLY A CA 1
ATOM 1376 C C . GLY A 1 178 ? -12.345 -7.950 27.428 1.00 93.38 178 GLY A C 1
ATOM 1377 O O . GLY A 1 178 ? -12.584 -7.106 28.294 1.00 93.38 178 GLY A O 1
ATOM 1378 N N . LYS A 1 179 ? -11.386 -8.874 27.560 1.00 91.62 179 LYS A N 1
ATOM 1379 C CA . LYS A 1 179 ? -10.449 -8.963 28.696 1.00 91.62 179 LYS A CA 1
ATOM 1380 C C . LYS A 1 179 ? -9.026 -9.190 28.184 1.00 91.62 179 LYS A C 1
ATOM 1382 O O . LYS A 1 179 ? -8.808 -10.091 27.374 1.00 91.62 179 LYS A O 1
ATOM 1387 N N . THR A 1 180 ? -8.061 -8.399 28.646 1.00 89.06 180 THR A N 1
ATOM 1388 C CA . THR A 1 180 ? -6.651 -8.483 28.219 1.00 89.06 180 THR A CA 1
ATOM 1389 C C . THR A 1 180 ? -5.694 -8.025 29.318 1.00 89.06 180 THR A C 1
ATOM 1391 O O . THR A 1 180 ? -6.135 -7.482 30.326 1.00 89.06 180 THR A O 1
ATOM 1394 N N . ASN A 1 181 ? -4.395 -8.233 29.122 1.00 85.19 181 ASN A N 1
ATOM 1395 C CA . ASN A 1 181 ? -3.348 -7.580 29.899 1.00 85.19 181 ASN A CA 1
ATOM 1396 C C . ASN A 1 181 ? -2.862 -6.288 29.210 1.00 85.19 181 ASN A C 1
ATOM 1398 O O . ASN A 1 181 ? -3.215 -6.006 28.060 1.00 85.19 181 ASN A O 1
ATOM 1402 N N . ASP A 1 182 ? -2.059 -5.517 29.933 1.00 80.19 182 ASP A N 1
ATOM 1403 C CA . ASP A 1 182 ? -1.301 -4.367 29.456 1.00 80.19 182 ASP A CA 1
ATOM 1404 C C . ASP A 1 182 ? -0.308 -4.759 28.352 1.00 80.19 182 ASP A C 1
ATOM 1406 O O . ASP A 1 182 ? 0.099 -5.913 28.210 1.00 80.19 182 ASP A O 1
ATOM 1410 N N . MET A 1 183 ? 0.114 -3.773 27.558 1.00 73.31 183 MET A N 1
ATOM 1411 C CA . MET A 1 183 ? 0.992 -3.999 26.401 1.00 73.31 183 MET A CA 1
ATOM 1412 C C . MET A 1 183 ? 2.339 -4.662 26.758 1.00 73.31 183 MET A C 1
ATOM 1414 O O . MET A 1 183 ? 2.921 -5.354 25.924 1.00 73.31 183 MET A O 1
ATOM 1418 N N . ASN A 1 184 ? 2.821 -4.474 27.990 1.00 67.12 184 ASN A N 1
ATOM 1419 C CA . ASN A 1 184 ? 4.076 -5.049 28.481 1.00 67.12 184 ASN A CA 1
ATOM 1420 C C . ASN A 1 184 ? 3.889 -6.376 29.236 1.00 67.12 184 ASN A C 1
ATOM 1422 O O . ASN A 1 184 ? 4.876 -6.955 29.685 1.00 67.12 184 ASN A O 1
ATOM 1426 N N . ASN A 1 185 ? 2.653 -6.879 29.355 1.00 61.50 185 ASN A N 1
ATOM 1427 C CA . ASN A 1 185 ? 2.307 -8.096 30.093 1.00 61.50 185 ASN A CA 1
ATOM 1428 C C . ASN A 1 185 ? 2.810 -8.073 31.557 1.00 61.50 185 ASN A C 1
ATOM 1430 O O . ASN A 1 185 ? 3.218 -9.092 32.117 1.00 61.50 185 ASN A O 1
ATOM 1434 N N . THR A 1 186 ? 2.804 -6.883 32.167 1.00 54.72 186 THR A N 1
ATOM 1435 C CA . THR A 1 186 ? 3.409 -6.539 33.462 1.00 54.72 186 THR A CA 1
ATOM 1436 C C . THR A 1 186 ? 2.385 -6.340 34.585 1.00 54.72 186 THR A C 1
ATOM 1438 O O . THR A 1 186 ? 2.674 -5.620 35.529 1.00 54.72 186 THR A O 1
ATOM 1441 N N . LEU A 1 187 ? 1.243 -7.043 34.548 1.00 53.97 187 LEU A N 1
ATOM 1442 C CA . LEU A 1 187 ? 0.213 -7.173 35.611 1.00 53.97 187 LEU A CA 1
ATOM 1443 C C . LEU A 1 187 ? -1.065 -6.317 35.469 1.00 53.97 187 LEU A C 1
ATOM 1445 O O . LEU A 1 187 ? -2.015 -6.555 36.220 1.00 53.97 187 LEU A O 1
ATOM 1449 N N . GLY A 1 188 ? -1.165 -5.384 34.518 1.00 68.12 188 GLY A N 1
ATOM 1450 C CA . GLY A 1 188 ? -2.398 -4.604 34.324 1.00 68.12 188 GLY A CA 1
ATOM 1451 C C . GLY A 1 188 ? -3.476 -5.399 33.585 1.00 68.12 188 GLY A C 1
ATOM 1452 O O . GLY A 1 188 ? -3.347 -5.606 32.388 1.00 68.12 188 GLY A O 1
ATOM 1453 N N . LYS A 1 189 ? -4.547 -5.849 34.255 1.00 86.69 189 LYS A N 1
ATOM 1454 C CA . LYS A 1 189 ? -5.720 -6.418 33.564 1.00 86.69 189 LYS A CA 1
ATOM 1455 C C . LYS A 1 189 ? -6.634 -5.293 33.093 1.00 86.69 189 LYS A C 1
ATOM 1457 O O . LYS A 1 189 ? -7.034 -4.459 33.900 1.00 86.69 189 LYS A O 1
ATOM 1462 N N . HIS A 1 190 ? -7.017 -5.333 31.826 1.00 90.88 190 HIS A N 1
ATOM 1463 C CA . HIS A 1 190 ? -7.946 -4.397 31.217 1.00 90.88 190 HIS A CA 1
ATOM 1464 C C . HIS A 1 190 ? -9.241 -5.085 30.812 1.00 90.88 190 HIS A C 1
ATOM 1466 O O . HIS A 1 190 ? -9.251 -6.234 30.355 1.00 90.88 190 HIS A O 1
ATOM 1472 N N . THR A 1 191 ? -10.335 -4.342 30.938 1.00 94.38 191 THR A N 1
ATOM 1473 C CA . THR A 1 191 ? -11.631 -4.723 30.372 1.00 94.38 191 THR A CA 1
ATOM 1474 C C . THR A 1 191 ? -12.063 -3.694 29.351 1.00 94.38 191 THR A C 1
ATOM 1476 O O . THR A 1 191 ? -11.861 -2.495 29.547 1.00 94.38 191 THR A O 1
ATOM 1479 N N . PHE A 1 192 ? -12.661 -4.145 28.254 1.00 95.69 192 PHE A N 1
ATOM 1480 C CA . PHE A 1 192 ? -13.175 -3.229 27.251 1.00 95.69 192 PHE A CA 1
ATOM 1481 C C . PHE A 1 192 ? -14.390 -3.786 26.513 1.00 95.69 192 PHE A C 1
ATOM 1483 O O . PHE A 1 192 ? -14.569 -4.997 26.362 1.00 95.69 192 PHE A O 1
ATOM 1490 N N . ALA A 1 193 ? -15.232 -2.869 26.054 1.00 97.81 193 ALA A N 1
ATOM 1491 C CA . ALA A 1 193 ? -16.365 -3.155 25.191 1.00 97.81 193 ALA A CA 1
ATOM 1492 C C . ALA A 1 193 ? -16.541 -2.018 24.187 1.00 97.81 193 ALA A C 1
ATOM 1494 O O . ALA A 1 193 ? -16.209 -0.867 24.465 1.00 97.81 193 ALA A O 1
ATOM 1495 N N . VAL A 1 194 ? -17.070 -2.341 23.014 1.00 98.38 194 VAL A N 1
ATOM 1496 C CA . VAL A 1 194 ? -17.310 -1.381 21.933 1.00 98.38 194 VAL A CA 1
ATOM 1497 C C . VAL A 1 194 ? -18.711 -1.613 21.416 1.00 98.38 194 VAL A C 1
ATOM 1499 O O . VAL A 1 194 ? -19.107 -2.758 21.200 1.00 98.38 194 VAL A O 1
ATOM 1502 N N . ASN A 1 195 ? -19.452 -0.541 21.197 1.00 98.19 195 ASN A N 1
ATOM 1503 C CA . ASN A 1 195 ? -20.719 -0.598 20.495 1.00 98.19 195 ASN A CA 1
ATOM 1504 C C . ASN A 1 195 ? -20.862 0.679 19.684 1.00 98.19 195 ASN A C 1
ATOM 1506 O O . ASN A 1 195 ? -21.396 1.680 20.150 1.00 98.19 195 ASN A O 1
ATOM 1510 N N . TRP A 1 196 ? -20.338 0.655 18.466 1.00 98.25 196 TRP A N 1
ATOM 1511 C CA . TRP A 1 196 ? -20.401 1.787 17.560 1.00 98.25 196 TRP A CA 1
ATOM 1512 C C . TRP A 1 196 ? -21.032 1.361 16.240 1.00 98.25 196 TRP A C 1
ATOM 1514 O O . TRP A 1 196 ? -20.712 0.310 15.689 1.00 98.25 196 TRP A O 1
ATOM 1524 N N . THR A 1 197 ? -21.951 2.175 15.734 1.00 98.00 197 THR A N 1
ATOM 1525 C CA . THR A 1 197 ? -22.518 2.062 14.390 1.00 98.00 197 THR A CA 1
ATOM 1526 C C . THR A 1 197 ? -22.714 3.471 13.866 1.00 98.00 197 THR A C 1
ATOM 1528 O O . THR A 1 197 ? -23.330 4.296 14.538 1.00 98.00 197 THR A O 1
ATOM 1531 N N . GLY A 1 198 ? -22.187 3.757 12.683 1.00 96.25 198 GLY A N 1
ATOM 1532 C CA . GLY A 1 198 ? -22.199 5.108 12.144 1.00 96.25 198 GLY A CA 1
ATOM 1533 C C . GLY A 1 198 ? -21.617 5.185 10.743 1.00 96.25 198 GLY A C 1
ATOM 1534 O O . GLY A 1 198 ? -21.090 4.208 10.205 1.00 96.25 198 GLY A O 1
ATOM 1535 N N . LYS A 1 199 ? -21.747 6.366 10.146 1.00 96.19 199 LYS A N 1
ATOM 1536 C CA . LYS A 1 199 ? -21.032 6.698 8.921 1.00 96.19 199 LYS A CA 1
ATOM 1537 C C . LYS A 1 199 ? -19.582 7.017 9.282 1.00 96.19 199 LYS A C 1
ATOM 1539 O O . LYS A 1 199 ? -19.347 7.724 10.254 1.00 96.19 199 LYS A O 1
ATOM 1544 N N . ILE A 1 200 ? -18.639 6.491 8.509 1.00 94.19 200 ILE A N 1
ATOM 1545 C CA . ILE A 1 200 ? -17.219 6.807 8.641 1.00 94.19 200 ILE A CA 1
ATOM 1546 C C . ILE A 1 200 ? -16.996 8.241 8.157 1.00 94.19 200 ILE A C 1
ATOM 1548 O O . ILE A 1 200 ? -17.389 8.580 7.038 1.00 94.19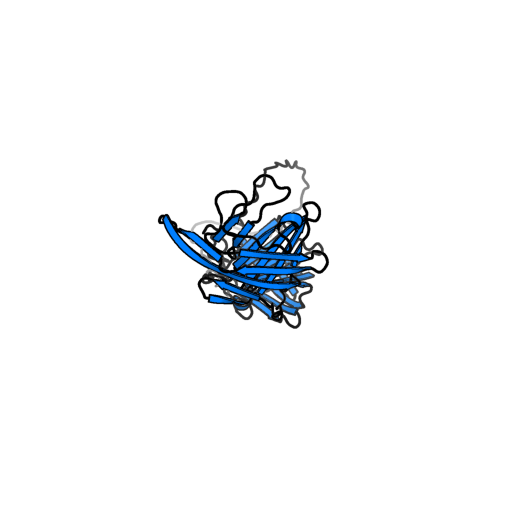 200 ILE A O 1
ATOM 1552 N N . ASP A 1 201 ? -16.370 9.071 8.989 1.00 87.50 201 ASP A N 1
ATOM 1553 C CA . ASP A 1 201 ? -16.178 10.494 8.693 1.00 87.50 201 ASP A CA 1
ATOM 1554 C C . ASP A 1 201 ? -15.109 10.722 7.620 1.00 87.50 201 ASP A C 1
ATOM 1556 O O . ASP A 1 201 ? -15.296 11.533 6.711 1.00 87.50 201 ASP A O 1
ATOM 1560 N N . ASN A 1 202 ? -13.992 9.996 7.713 1.00 79.81 202 ASN A N 1
ATOM 1561 C CA . ASN A 1 202 ? -12.897 10.046 6.751 1.00 79.81 202 ASN A CA 1
ATOM 1562 C C . ASN A 1 202 ? -12.584 8.638 6.230 1.00 79.81 202 ASN A C 1
ATOM 1564 O O . ASN A 1 202 ? -12.204 7.744 6.982 1.00 79.81 202 ASN A O 1
ATOM 1568 N N . MET A 1 203 ? -12.736 8.427 4.925 1.00 85.50 203 MET A N 1
ATOM 1569 C CA . MET A 1 203 ? -12.460 7.141 4.297 1.00 85.50 203 MET A CA 1
ATOM 1570 C C . MET A 1 203 ? -11.410 7.296 3.203 1.00 85.50 203 MET A C 1
ATOM 1572 O O . MET A 1 203 ? -11.618 8.001 2.217 1.00 85.50 203 MET A O 1
ATOM 1576 N N . ARG A 1 204 ? -10.294 6.586 3.365 1.00 78.44 204 ARG A N 1
ATOM 1577 C CA . ARG A 1 204 ? -9.177 6.538 2.419 1.00 78.44 204 ARG A CA 1
ATOM 1578 C C . ARG A 1 204 ? -9.035 5.118 1.898 1.00 78.44 204 ARG A C 1
ATOM 1580 O O . ARG A 1 204 ? -8.287 4.307 2.442 1.00 78.44 204 ARG A O 1
ATOM 1587 N N . LEU A 1 205 ? -9.797 4.795 0.862 1.00 81.38 205 LEU A N 1
ATOM 1588 C CA . LEU A 1 205 ? -9.626 3.527 0.162 1.00 81.38 205 LEU A CA 1
ATOM 1589 C C . LEU A 1 205 ? -8.482 3.655 -0.834 1.00 81.38 205 LEU A C 1
ATOM 1591 O O . LEU A 1 205 ? -8.293 4.710 -1.441 1.00 81.38 205 LEU A O 1
ATOM 1595 N N . LEU A 1 206 ? -7.747 2.563 -1.030 1.00 69.81 206 LEU A N 1
ATOM 1596 C CA . LEU A 1 206 ? -6.936 2.452 -2.229 1.00 69.81 206 LEU A CA 1
ATOM 1597 C C . LEU A 1 206 ? -7.942 2.425 -3.369 1.00 69.81 206 LEU A C 1
ATOM 1599 O O . LEU A 1 206 ? -8.838 1.578 -3.367 1.00 69.81 206 LEU A O 1
ATOM 1603 N N . GLU A 1 207 ? -7.855 3.383 -4.288 1.00 57.88 207 GLU A N 1
ATOM 1604 C CA . GLU A 1 207 ? -8.769 3.424 -5.420 1.00 57.88 207 GLU A CA 1
ATOM 1605 C C . GLU A 1 207 ? -8.840 2.021 -6.042 1.00 57.88 207 GLU A C 1
ATOM 1607 O O . GLU A 1 207 ? -7.812 1.400 -6.346 1.00 57.88 207 GLU A O 1
ATOM 1612 N N . LYS A 1 208 ? -10.060 1.499 -6.240 1.00 46.47 208 LYS A N 1
ATOM 1613 C CA . LYS A 1 208 ? -10.271 0.542 -7.325 1.00 46.47 208 LYS A CA 1
ATOM 1614 C C . LYS A 1 208 ? -9.940 1.334 -8.576 1.00 46.47 208 LYS A C 1
ATOM 1616 O O . LYS A 1 208 ? -10.824 1.970 -9.146 1.00 46.47 208 LYS A O 1
ATOM 1621 N N . GLU A 1 209 ? -8.673 1.349 -8.970 1.00 39.38 209 GLU A N 1
ATOM 1622 C CA . GLU A 1 209 ? -8.324 1.783 -10.305 1.00 39.38 209 GLU A CA 1
ATOM 1623 C C . GLU A 1 209 ? -9.207 0.937 -11.223 1.00 39.38 209 GLU A C 1
ATOM 1625 O O . GLU A 1 209 ? -9.058 -0.286 -11.313 1.00 39.38 209 GLU A O 1
ATOM 1630 N N . LYS A 1 210 ? -10.181 1.584 -11.883 1.00 35.50 210 LYS A N 1
ATOM 1631 C CA . LYS A 1 210 ? -10.640 1.096 -13.184 1.00 35.50 210 LYS A CA 1
ATOM 1632 C C . LYS A 1 210 ? -9.359 0.713 -13.913 1.00 35.50 210 LYS A C 1
ATOM 1634 O O . LYS A 1 210 ? -8.446 1.540 -13.863 1.00 35.50 210 LYS A O 1
ATOM 1639 N N . PRO A 1 211 ? -9.244 -0.477 -14.527 1.00 39.28 211 PRO A N 1
ATOM 1640 C CA . PRO A 1 211 ? -8.048 -0.804 -15.276 1.00 39.28 211 PRO A CA 1
ATOM 1641 C C . PRO A 1 211 ? -7.845 0.325 -16.282 1.00 39.28 211 PRO A C 1
ATOM 1643 O O . PRO A 1 211 ? -8.556 0.425 -17.281 1.00 39.28 211 PRO A O 1
ATOM 1646 N N . LYS A 1 212 ? -6.912 1.232 -15.979 1.00 47.66 212 LYS A N 1
ATOM 1647 C CA . LYS A 1 212 ? -6.281 2.040 -16.996 1.00 47.66 212 LYS A CA 1
ATOM 1648 C C . LYS A 1 212 ? -5.711 0.969 -17.901 1.00 47.66 212 LYS A C 1
ATOM 1650 O O . LYS A 1 212 ? -4.921 0.134 -17.460 1.00 47.66 212 LYS A O 1
ATOM 1655 N N . THR A 1 213 ? -6.213 0.896 -19.123 1.00 46.66 213 THR A N 1
ATOM 1656 C CA . THR A 1 213 ? -5.556 0.132 -20.172 1.00 46.66 213 THR A CA 1
ATOM 1657 C C . THR A 1 213 ? -4.185 0.769 -20.330 1.00 46.66 213 THR A C 1
ATOM 1659 O O . THR A 1 213 ? -4.023 1.756 -21.047 1.00 46.66 213 THR A O 1
ATOM 1662 N N . HIS A 1 214 ? -3.210 0.286 -19.566 1.00 60.66 214 HIS A N 1
ATOM 1663 C CA . HIS A 1 214 ? -1.833 0.679 -19.742 1.00 60.66 214 HIS A CA 1
ATOM 1664 C C . HIS A 1 214 ? -1.409 -0.004 -21.028 1.00 60.66 214 HIS A C 1
ATOM 1666 O O . HIS A 1 214 ? -1.344 -1.230 -21.105 1.00 60.66 214 HIS A O 1
ATOM 1672 N N . ASN A 1 215 ? -1.172 0.793 -22.064 1.00 70.44 215 ASN A N 1
ATOM 1673 C CA . ASN A 1 215 ? -0.596 0.302 -23.302 1.00 70.44 215 ASN A CA 1
ATOM 1674 C C . ASN A 1 215 ? 0.850 -0.112 -23.012 1.00 70.44 215 ASN A C 1
ATOM 1676 O O . ASN A 1 215 ? 1.793 0.666 -23.168 1.00 70.44 215 ASN A O 1
ATOM 1680 N N . GLY A 1 216 ? 1.017 -1.338 -22.522 1.00 86.06 216 GLY A N 1
ATOM 1681 C CA . GLY A 1 216 ? 2.324 -1.902 -22.296 1.00 86.06 216 GLY A CA 1
ATOM 1682 C C . GLY A 1 216 ? 2.327 -3.325 -21.770 1.00 86.06 216 GLY A C 1
ATOM 1683 O O . GLY A 1 216 ? 1.386 -3.811 -21.147 1.00 86.06 216 GLY A O 1
ATOM 1684 N N . THR A 1 217 ? 3.426 -4.003 -22.054 1.00 92.56 217 THR A N 1
ATOM 1685 C CA . THR A 1 217 ? 3.622 -5.417 -21.781 1.00 92.56 217 THR A CA 1
ATOM 1686 C C . THR A 1 217 ? 5.004 -5.638 -21.201 1.00 92.56 217 THR A C 1
ATOM 1688 O O . THR A 1 217 ? 5.979 -5.051 -21.675 1.00 92.56 217 THR A O 1
ATOM 1691 N N . VAL A 1 218 ? 5.088 -6.546 -20.240 1.00 93.25 218 VAL A N 1
ATOM 1692 C CA . VAL A 1 218 ? 6.347 -7.103 -19.755 1.00 93.25 218 VAL A CA 1
ATOM 1693 C C . VAL A 1 218 ? 6.367 -8.584 -20.094 1.00 93.25 218 VAL A C 1
ATOM 1695 O O . VAL A 1 218 ? 5.389 -9.290 -19.860 1.00 93.25 218 VAL A O 1
ATOM 1698 N N . ILE A 1 219 ? 7.461 -9.069 -20.665 1.00 92.62 219 ILE A N 1
ATOM 1699 C CA . ILE A 1 219 ? 7.655 -10.489 -20.958 1.00 92.62 219 ILE A CA 1
ATOM 1700 C C . ILE A 1 219 ? 8.810 -10.968 -20.095 1.00 92.62 219 ILE A C 1
ATOM 1702 O O . ILE A 1 219 ? 9.888 -10.394 -20.160 1.00 92.62 219 ILE A O 1
ATOM 1706 N N . ILE A 1 220 ? 8.598 -12.014 -19.297 1.00 91.56 220 ILE A N 1
ATOM 1707 C CA . ILE A 1 220 ? 9.646 -12.645 -18.485 1.00 91.56 220 ILE A CA 1
ATOM 1708 C C . ILE A 1 220 ? 9.725 -14.116 -18.842 1.00 91.56 220 ILE A C 1
ATOM 1710 O O . ILE A 1 220 ? 8.747 -14.844 -18.673 1.00 91.56 220 ILE A O 1
ATOM 1714 N N . ASN A 1 221 ? 10.887 -14.569 -19.311 1.00 88.62 221 ASN A N 1
ATOM 1715 C CA . ASN A 1 221 ? 11.119 -15.952 -19.733 1.00 88.62 221 ASN A CA 1
ATOM 1716 C C . ASN A 1 221 ? 9.991 -16.470 -20.651 1.00 88.62 221 ASN A C 1
ATOM 1718 O O . ASN A 1 221 ? 9.434 -17.545 -20.431 1.00 88.62 221 ASN A O 1
ATOM 1722 N N . GLY A 1 222 ? 9.593 -15.646 -21.628 1.00 84.19 222 GLY A N 1
ATOM 1723 C CA . GLY A 1 222 ? 8.515 -15.934 -22.583 1.00 84.19 222 GLY A CA 1
ATOM 1724 C C . GLY A 1 222 ? 7.086 -15.735 -22.059 1.00 84.19 222 GLY A C 1
ATOM 1725 O O . GLY A 1 222 ? 6.140 -15.804 -22.840 1.00 84.19 222 GLY A O 1
ATOM 1726 N N . LYS A 1 223 ? 6.887 -15.455 -20.765 1.00 89.31 223 LYS A N 1
ATOM 1727 C CA . LYS A 1 223 ? 5.555 -15.206 -20.192 1.00 89.31 223 LYS A CA 1
ATOM 1728 C C . LYS A 1 223 ? 5.203 -13.727 -20.256 1.00 89.31 223 LYS A C 1
ATOM 1730 O O . LYS A 1 223 ? 5.817 -12.914 -19.570 1.00 89.31 223 LYS A O 1
ATOM 1735 N N . LYS A 1 224 ? 4.185 -13.404 -21.053 1.00 90.00 224 LYS A N 1
ATOM 1736 C CA . LYS A 1 224 ? 3.632 -12.054 -21.196 1.00 90.00 224 LYS A CA 1
ATOM 1737 C C . LYS A 1 224 ? 2.773 -11.672 -19.987 1.00 90.00 224 LYS A C 1
ATOM 1739 O O . LYS A 1 224 ? 1.988 -12.484 -19.501 1.00 90.00 224 LYS A O 1
ATOM 1744 N N . GLN A 1 225 ? 2.923 -10.437 -19.531 1.00 88.69 225 GLN A N 1
ATOM 1745 C CA . GLN A 1 225 ? 2.153 -9.769 -18.486 1.00 88.69 225 GLN A CA 1
ATOM 1746 C C . GLN A 1 225 ? 1.790 -8.362 -18.966 1.00 88.69 225 GLN A C 1
ATOM 1748 O O . GLN A 1 225 ? 2.524 -7.760 -19.754 1.00 88.69 225 GLN A O 1
ATOM 1753 N N . GLU A 1 226 ? 0.664 -7.843 -18.497 1.00 88.12 226 GLU A N 1
ATOM 1754 C CA . GLU A 1 226 ? 0.263 -6.460 -18.753 1.00 88.12 226 GLU A CA 1
ATOM 1755 C C . GLU A 1 226 ? 0.878 -5.536 -17.704 1.00 88.12 226 GLU A C 1
ATOM 1757 O O . GLU A 1 226 ? 1.030 -5.906 -16.535 1.00 88.12 226 GLU A O 1
ATOM 1762 N N . VAL A 1 227 ? 1.250 -4.333 -18.136 1.00 88.25 227 VAL A N 1
ATOM 1763 C CA . VAL A 1 227 ? 1.652 -3.279 -17.207 1.00 88.25 227 VAL A CA 1
ATOM 1764 C C . VAL A 1 227 ? 0.430 -2.834 -16.415 1.00 88.25 227 VAL A C 1
ATOM 1766 O O . VAL A 1 227 ? -0.650 -2.660 -16.968 1.00 88.25 227 VAL A O 1
ATOM 1769 N N . ALA A 1 228 ? 0.610 -2.648 -15.115 1.00 81.56 228 ALA A N 1
ATOM 1770 C CA . ALA A 1 228 ? -0.463 -2.262 -14.209 1.00 81.56 228 ALA A CA 1
ATOM 1771 C C . ALA A 1 228 ? -0.328 -0.836 -13.684 1.00 81.56 228 ALA A C 1
ATOM 1773 O O . ALA A 1 228 ? -1.311 -0.292 -13.194 1.00 81.56 228 ALA A O 1
ATOM 1774 N N . TYR A 1 229 ? 0.886 -0.282 -13.713 1.00 83.75 229 TYR A N 1
ATOM 1775 C CA . TYR A 1 229 ? 1.191 1.025 -13.148 1.00 83.75 229 TYR A CA 1
ATOM 1776 C C . TYR A 1 229 ? 2.555 1.512 -13.629 1.00 83.75 229 TYR A C 1
ATOM 1778 O O . TYR A 1 229 ? 3.469 0.700 -13.825 1.00 83.75 229 TYR A O 1
ATOM 1786 N N . ALA A 1 230 ? 2.730 2.822 -13.747 1.00 91.12 230 ALA A N 1
ATOM 1787 C CA . ALA A 1 230 ? 4.020 3.443 -13.990 1.00 91.12 230 ALA A CA 1
ATOM 1788 C C . ALA A 1 230 ? 4.247 4.659 -13.091 1.00 91.12 230 ALA A C 1
ATOM 1790 O O . ALA A 1 230 ? 3.349 5.462 -12.841 1.00 91.12 230 ALA A O 1
ATOM 1791 N N . LYS A 1 231 ? 5.489 4.817 -12.641 1.00 91.69 231 LYS A N 1
ATOM 1792 C CA . LYS A 1 231 ? 5.913 5.901 -11.761 1.00 91.69 231 LYS A CA 1
ATOM 1793 C C . LYS A 1 231 ? 7.158 6.575 -12.305 1.00 91.69 231 LYS A C 1
ATOM 1795 O O . LYS A 1 231 ? 8.104 5.889 -12.686 1.00 91.69 231 LYS A O 1
ATOM 1800 N N . LEU A 1 232 ? 7.169 7.901 -12.270 1.00 95.19 232 LEU A N 1
ATOM 1801 C CA . LEU A 1 232 ? 8.341 8.718 -12.552 1.00 95.19 232 LEU A CA 1
ATOM 1802 C C . LEU A 1 232 ? 8.782 9.439 -11.280 1.00 95.19 232 LEU A C 1
ATOM 1804 O O . LEU A 1 232 ? 7.990 10.125 -10.637 1.00 95.19 232 LEU A O 1
ATOM 1808 N N . PHE A 1 233 ? 10.060 9.313 -10.954 1.00 94.38 233 PHE A N 1
ATOM 1809 C CA . PHE A 1 233 ? 10.761 10.264 -10.106 1.00 94.38 233 PHE A CA 1
ATOM 1810 C C . PHE A 1 233 ? 11.691 11.100 -10.984 1.00 94.38 233 PHE A C 1
ATOM 1812 O O . PHE A 1 233 ? 12.397 10.549 -11.835 1.00 94.38 233 PHE A O 1
ATOM 1819 N N . PHE A 1 234 ? 11.655 12.418 -10.818 1.00 95.12 234 PHE A N 1
ATOM 1820 C CA . PHE A 1 234 ? 12.461 13.353 -11.588 1.00 95.12 234 PHE A CA 1
ATOM 1821 C C . PHE A 1 234 ? 13.069 14.407 -10.672 1.00 95.12 234 PHE A C 1
ATOM 1823 O O . PHE A 1 234 ? 12.358 15.058 -9.917 1.00 95.12 234 PHE A O 1
ATOM 1830 N N . ASP A 1 235 ? 14.376 14.595 -10.779 1.00 92.69 235 ASP A N 1
ATOM 1831 C CA . ASP A 1 235 ? 15.094 15.650 -10.078 1.00 92.69 235 ASP A CA 1
ATOM 1832 C C . ASP A 1 235 ? 15.490 16.742 -11.080 1.00 92.69 235 ASP A C 1
ATOM 1834 O O . ASP A 1 235 ? 16.271 16.479 -12.011 1.00 92.69 235 ASP A O 1
ATOM 1838 N N . PRO A 1 236 ? 14.948 17.961 -10.924 1.00 90.44 236 PRO A N 1
ATOM 1839 C CA . PRO A 1 236 ? 15.205 19.055 -11.844 1.00 90.44 236 PRO A CA 1
ATOM 1840 C C . PRO A 1 236 ? 16.615 19.646 -11.714 1.00 90.44 236 PRO A C 1
ATOM 1842 O O . PRO A 1 236 ? 17.104 20.204 -12.701 1.00 90.44 236 PRO A O 1
ATOM 1845 N N . GLU A 1 237 ? 17.276 19.527 -10.560 1.00 89.12 237 GLU A N 1
ATOM 1846 C CA . GLU A 1 237 ? 18.623 20.069 -10.342 1.00 89.12 237 GLU A CA 1
ATOM 1847 C C . GLU A 1 237 ? 19.669 19.190 -11.031 1.00 89.12 237 GLU A C 1
ATOM 1849 O O . GLU A 1 237 ? 20.455 19.661 -11.857 1.00 89.12 237 GLU A O 1
ATOM 1854 N N . ASP A 1 238 ? 19.604 17.884 -10.771 1.00 86.50 238 ASP A N 1
ATOM 1855 C CA . ASP A 1 238 ? 20.523 16.888 -11.332 1.00 86.50 238 ASP A CA 1
ATOM 1856 C C . ASP A 1 238 ? 20.146 16.452 -12.758 1.00 86.50 238 ASP A C 1
ATOM 1858 O O . ASP A 1 238 ? 20.904 15.733 -13.425 1.00 86.50 238 ASP A O 1
ATOM 1862 N N . GLN A 1 239 ? 18.958 16.851 -13.231 1.00 92.50 239 GLN A N 1
ATOM 1863 C CA . GLN A 1 239 ? 18.371 16.398 -14.495 1.00 92.50 239 GLN A CA 1
ATOM 1864 C C . GLN A 1 239 ? 18.368 14.865 -14.591 1.00 92.50 239 GLN A C 1
ATOM 1866 O O . GLN A 1 239 ? 18.688 14.283 -15.639 1.00 92.50 239 GLN A O 1
ATOM 1871 N N . HIS A 1 240 ? 18.044 14.205 -13.480 1.00 92.81 240 HIS A N 1
ATOM 1872 C CA . HIS A 1 240 ? 18.026 12.754 -13.374 1.00 92.81 240 HIS A CA 1
ATOM 1873 C C . HIS A 1 240 ? 16.592 12.236 -13.307 1.00 92.81 240 HIS A C 1
ATOM 1875 O O . HIS A 1 240 ? 15.697 12.894 -12.784 1.00 92.81 240 HIS A O 1
ATOM 1881 N N . PHE A 1 241 ? 16.372 11.042 -13.849 1.00 95.38 241 PHE A N 1
ATOM 1882 C CA . PHE A 1 241 ? 15.079 10.378 -13.806 1.00 95.38 241 PHE A CA 1
ATOM 1883 C C . PHE A 1 241 ? 15.218 8.946 -13.301 1.00 95.38 241 PHE A C 1
ATOM 1885 O O . PHE A 1 241 ? 16.231 8.278 -13.524 1.00 95.38 241 PHE A O 1
ATOM 1892 N N . GLU A 1 242 ? 14.144 8.470 -12.687 1.00 96.38 242 GLU A N 1
ATOM 1893 C CA . GLU A 1 242 ? 13.874 7.068 -12.418 1.00 96.38 242 GLU A CA 1
ATOM 1894 C C . GLU A 1 242 ? 12.461 6.749 -12.915 1.00 96.38 242 GLU A C 1
ATOM 1896 O O . GLU A 1 242 ? 11.470 7.251 -12.382 1.00 96.38 242 GLU A O 1
ATOM 1901 N N . LEU A 1 243 ? 12.365 5.916 -13.952 1.00 97.00 243 LEU A N 1
ATOM 1902 C CA . LEU A 1 243 ? 11.093 5.444 -14.490 1.00 97.00 243 LEU A CA 1
ATOM 1903 C C . LEU A 1 243 ? 10.881 3.988 -14.080 1.00 97.00 243 LEU A C 1
ATOM 1905 O O . LEU A 1 243 ? 11.646 3.114 -14.488 1.00 97.00 243 LEU A O 1
ATOM 1909 N N . SER A 1 244 ? 9.820 3.730 -13.322 1.00 94.69 244 SER A N 1
ATOM 1910 C CA . SER A 1 244 ? 9.426 2.401 -12.852 1.00 94.69 244 SER A CA 1
ATOM 1911 C C . SER A 1 244 ? 8.131 1.935 -13.514 1.00 94.69 244 SER A C 1
ATOM 1913 O O . SER A 1 244 ? 7.162 2.688 -13.580 1.00 94.69 244 SER A O 1
ATOM 1915 N N . VAL A 1 245 ? 8.101 0.684 -13.974 1.00 93.19 245 VAL A N 1
ATOM 1916 C CA . VAL A 1 245 ? 6.955 0.042 -14.636 1.00 93.19 245 VAL A CA 1
ATOM 1917 C C . VAL A 1 245 ? 6.604 -1.250 -13.896 1.00 93.19 245 VAL A C 1
ATOM 1919 O O . VAL A 1 245 ? 7.399 -2.193 -13.878 1.00 93.19 245 VAL A O 1
ATOM 1922 N N . PHE A 1 246 ? 5.415 -1.293 -13.293 1.00 88.31 246 PHE A N 1
ATOM 1923 C CA . PHE A 1 246 ? 4.944 -2.370 -12.418 1.00 88.31 246 PHE A CA 1
ATOM 1924 C C . PHE A 1 246 ? 4.000 -3.334 -13.136 1.00 88.31 246 PHE A C 1
ATOM 1926 O O . PHE A 1 246 ? 3.224 -2.934 -14.007 1.00 88.31 246 PHE A O 1
ATOM 1933 N N . TYR A 1 247 ? 4.013 -4.602 -12.722 1.00 82.31 247 TYR A N 1
ATOM 1934 C CA . TYR A 1 247 ? 3.125 -5.640 -13.247 1.00 82.31 247 TYR A CA 1
ATOM 1935 C C . TYR A 1 247 ? 2.924 -6.810 -12.257 1.00 82.31 247 TYR A C 1
ATOM 1937 O O . TYR A 1 247 ? 3.793 -7.086 -11.423 1.00 82.31 247 TYR A O 1
ATOM 1945 N N . PRO A 1 248 ? 1.804 -7.557 -12.350 1.00 61.03 248 PRO A N 1
ATOM 1946 C CA . PRO A 1 248 ? 0.499 -7.152 -12.889 1.00 61.03 248 PRO A CA 1
ATOM 1947 C C . PRO A 1 248 ? -0.354 -6.395 -11.843 1.00 61.03 248 PRO A C 1
ATOM 1949 O O . PRO A 1 248 ? -1.500 -6.048 -12.104 1.00 61.03 248 PRO A O 1
ATOM 1952 N N . THR A 1 249 ? 0.170 -6.168 -10.633 1.00 55.91 249 THR A N 1
ATOM 1953 C CA . THR A 1 249 ? -0.511 -5.469 -9.528 1.00 55.91 249 THR A CA 1
ATOM 1954 C C . THR A 1 249 ? 0.452 -4.529 -8.800 1.00 55.91 249 THR A C 1
ATOM 1956 O O . THR A 1 249 ? 1.659 -4.613 -8.997 1.00 55.91 249 THR A O 1
ATOM 1959 N N . MET A 1 250 ? -0.061 -3.677 -7.904 1.00 45.50 250 MET A N 1
ATOM 1960 C CA . MET A 1 250 ? 0.757 -2.897 -6.960 1.00 45.50 250 MET A CA 1
ATOM 1961 C C . MET A 1 250 ? 0.395 -3.220 -5.496 1.00 45.50 250 MET A C 1
ATOM 1963 O O . MET A 1 250 ? -0.794 -3.350 -5.218 1.00 45.50 250 MET A O 1
ATOM 1967 N N . PRO A 1 251 ? 1.360 -3.303 -4.559 1.00 51.03 251 PRO A N 1
ATOM 1968 C CA . PRO A 1 251 ? 2.795 -3.412 -4.820 1.00 51.03 251 PRO A CA 1
ATOM 1969 C C . PRO A 1 251 ? 3.086 -4.732 -5.548 1.00 51.03 251 PRO A C 1
ATOM 1971 O O . PRO A 1 251 ? 2.523 -5.778 -5.226 1.00 51.03 251 PRO A O 1
ATOM 1974 N N . GLY A 1 252 ? 3.925 -4.675 -6.575 1.00 65.56 252 GLY A N 1
ATOM 1975 C CA . GLY A 1 252 ? 4.233 -5.812 -7.439 1.00 65.56 252 GLY A CA 1
ATOM 1976 C C . GLY A 1 252 ? 5.686 -5.796 -7.874 1.00 65.56 252 GLY A C 1
ATOM 1977 O O . GLY A 1 252 ? 6.491 -5.028 -7.352 1.00 65.56 252 GLY A O 1
ATOM 1978 N N . TYR A 1 253 ? 6.020 -6.664 -8.821 1.00 81.19 253 TYR A N 1
ATOM 1979 C CA . TYR A 1 253 ? 7.329 -6.627 -9.457 1.00 81.19 253 TYR A CA 1
ATOM 1980 C C . TYR A 1 253 ? 7.401 -5.424 -10.390 1.00 81.19 253 TYR A C 1
ATOM 1982 O O . TYR A 1 253 ? 6.393 -5.049 -10.995 1.00 81.19 253 TYR A O 1
ATOM 1990 N N . TYR A 1 254 ? 8.585 -4.837 -10.527 1.00 89.62 254 TYR A N 1
ATOM 1991 C CA . TYR A 1 254 ? 8.776 -3.743 -11.466 1.00 89.62 254 TYR A CA 1
ATOM 1992 C C . TYR A 1 254 ? 10.155 -3.740 -12.100 1.00 89.62 254 TYR A C 1
ATOM 1994 O O . TYR A 1 254 ? 11.149 -4.157 -11.500 1.00 89.62 254 TYR A O 1
ATOM 2002 N N . PHE A 1 255 ? 10.183 -3.249 -13.335 1.00 96.00 255 PHE A N 1
ATOM 2003 C CA . PHE A 1 255 ? 11.405 -2.801 -13.980 1.00 96.00 255 PHE A CA 1
ATOM 2004 C C . PHE A 1 255 ? 11.598 -1.323 -13.711 1.00 96.00 255 PHE A C 1
ATOM 2006 O O . PHE A 1 255 ? 10.639 -0.555 -13.755 1.00 96.00 255 PHE A O 1
ATOM 2013 N N . CYS A 1 256 ? 12.836 -0.932 -13.456 1.00 94.94 256 CYS A N 1
ATOM 2014 C CA . CYS A 1 256 ? 13.213 0.446 -13.223 1.00 94.94 256 CYS A CA 1
ATOM 2015 C C . CYS A 1 256 ? 14.404 0.803 -14.117 1.00 94.94 256 CYS A C 1
ATOM 2017 O O . CYS A 1 256 ? 15.384 0.059 -14.171 1.00 94.94 256 CYS A O 1
ATOM 2019 N N . MET A 1 257 ? 14.277 1.916 -14.842 1.00 96.88 257 MET A N 1
ATOM 2020 C CA . MET A 1 257 ? 15.357 2.536 -15.605 1.00 96.88 257 MET A CA 1
ATOM 2021 C C . MET A 1 257 ? 15.710 3.872 -14.966 1.00 96.88 257 MET A C 1
ATOM 2023 O O . MET A 1 257 ? 14.862 4.762 -14.877 1.00 96.88 257 MET A O 1
ATOM 2027 N N . ILE A 1 258 ? 16.973 4.016 -14.585 1.00 94.75 258 ILE A N 1
ATOM 2028 C CA . ILE A 1 258 ? 17.539 5.248 -14.045 1.00 94.75 258 ILE A CA 1
ATOM 2029 C C . ILE A 1 258 ? 18.529 5.801 -15.061 1.00 94.75 258 ILE A C 1
ATOM 2031 O O . ILE A 1 258 ? 19.276 5.054 -15.698 1.00 94.75 258 ILE A O 1
ATOM 2035 N N . GLY A 1 259 ? 18.544 7.119 -15.210 1.00 93.81 259 GLY A N 1
ATOM 2036 C CA . GLY A 1 259 ? 19.519 7.790 -16.053 1.00 93.81 259 GLY A CA 1
ATOM 2037 C C . GLY A 1 259 ? 19.438 9.304 -15.949 1.00 93.81 259 GLY A C 1
ATOM 2038 O O . GLY A 1 259 ? 18.599 9.876 -15.258 1.00 93.81 259 GLY A O 1
ATOM 2039 N N . SER A 1 260 ? 20.346 9.969 -16.651 1.00 93.81 260 SER A N 1
ATOM 2040 C CA . SER A 1 260 ? 20.309 11.417 -16.863 1.00 93.81 260 SER A CA 1
ATOM 2041 C C . SER A 1 260 ? 19.559 11.794 -18.142 1.00 93.81 260 SER A C 1
ATOM 2043 O O . SER A 1 260 ? 19.685 11.129 -19.179 1.00 93.81 260 SER A O 1
ATOM 2045 N N . MET A 1 261 ? 18.848 12.923 -18.107 1.00 94.44 261 MET A N 1
ATOM 2046 C CA . MET A 1 261 ? 18.155 13.481 -19.271 1.00 94.44 261 MET A CA 1
ATOM 2047 C C . MET A 1 261 ? 19.111 13.727 -20.438 1.00 94.44 261 MET A C 1
ATOM 2049 O O . MET A 1 261 ? 18.802 13.420 -21.585 1.00 94.44 261 MET A O 1
ATOM 2053 N N . LYS A 1 262 ? 20.312 14.229 -20.143 1.00 92.31 262 LYS A N 1
ATOM 2054 C CA . LYS A 1 262 ? 21.324 14.555 -21.151 1.00 92.31 262 LYS A CA 1
ATOM 2055 C C . LYS A 1 262 ? 21.845 13.320 -21.895 1.00 92.31 262 LYS A C 1
ATOM 2057 O O . LYS A 1 262 ? 22.007 13.360 -23.120 1.00 92.31 262 LYS A O 1
ATOM 2062 N N . ASN A 1 263 ? 22.126 12.229 -21.182 1.00 90.75 263 ASN A N 1
ATOM 2063 C CA . ASN A 1 263 ? 22.849 11.095 -21.767 1.00 90.75 263 ASN A CA 1
ATOM 2064 C C . ASN A 1 263 ? 21.917 9.983 -22.257 1.00 90.75 263 ASN A C 1
ATOM 2066 O O . ASN A 1 263 ? 22.273 9.313 -23.220 1.00 90.75 263 ASN A O 1
ATOM 2070 N N . HIS A 1 264 ? 20.719 9.845 -21.676 1.00 94.81 264 HIS A N 1
ATOM 2071 C CA . HIS A 1 264 ? 19.872 8.660 -21.869 1.00 94.81 264 HIS A CA 1
ATOM 2072 C C . HIS A 1 264 ? 18.492 8.954 -22.452 1.00 94.81 264 HIS A C 1
ATOM 2074 O O . HIS A 1 264 ? 17.952 8.128 -23.186 1.00 94.81 264 HIS A O 1
ATOM 2080 N N . ASN A 1 265 ? 17.906 10.112 -22.137 1.00 97.06 265 ASN A N 1
ATOM 2081 C CA . ASN A 1 265 ? 16.542 10.412 -22.555 1.00 97.06 265 ASN A CA 1
ATOM 2082 C C . ASN A 1 265 ? 16.437 10.498 -24.086 1.00 97.06 265 ASN A C 1
ATOM 2084 O O . ASN A 1 265 ? 17.186 11.229 -24.735 1.00 97.06 265 ASN A O 1
ATOM 2088 N N . GLY A 1 266 ? 15.508 9.737 -24.664 1.00 96.56 266 GLY A N 1
ATOM 2089 C CA . GLY A 1 266 ? 15.289 9.654 -26.107 1.00 96.56 266 GLY A CA 1
ATOM 2090 C C . GLY A 1 266 ? 16.389 8.916 -26.875 1.00 96.56 266 GLY A C 1
ATOM 2091 O O . GLY A 1 266 ? 16.430 9.008 -28.102 1.00 96.56 266 GLY A O 1
ATOM 2092 N N . LYS A 1 267 ? 17.281 8.190 -26.190 1.00 95.75 267 LYS A N 1
ATOM 2093 C CA . LYS A 1 267 ? 18.406 7.470 -26.802 1.00 95.75 267 LYS A CA 1
ATOM 2094 C C . LYS A 1 267 ? 18.284 5.968 -26.571 1.00 95.75 267 LYS A C 1
ATOM 2096 O O . LYS A 1 267 ? 17.713 5.512 -25.583 1.00 95.75 267 LYS A O 1
ATOM 2101 N N . THR A 1 268 ? 18.821 5.196 -27.514 1.00 96.75 268 THR A N 1
ATOM 2102 C CA . THR A 1 268 ? 18.957 3.744 -27.349 1.00 96.75 268 THR A CA 1
ATOM 2103 C C . THR A 1 268 ? 20.252 3.450 -26.604 1.00 96.75 268 THR A C 1
ATOM 2105 O O . THR A 1 268 ? 21.310 3.955 -26.971 1.00 96.75 268 THR A O 1
ATOM 2108 N N . ILE A 1 269 ? 20.147 2.628 -25.571 1.00 95.56 269 ILE A N 1
ATOM 2109 C CA . ILE A 1 269 ? 21.208 2.181 -24.680 1.00 95.56 269 ILE A CA 1
ATOM 2110 C C . ILE A 1 269 ? 21.511 0.724 -25.026 1.00 95.56 269 ILE A C 1
ATOM 2112 O O . ILE A 1 269 ? 20.614 -0.122 -25.028 1.00 95.56 269 ILE A O 1
ATOM 2116 N N . ASP A 1 270 ? 22.775 0.430 -25.309 1.00 95.50 270 ASP A N 1
ATOM 2117 C CA . ASP A 1 270 ? 23.278 -0.938 -25.437 1.00 95.50 270 ASP A CA 1
ATOM 2118 C C . ASP A 1 270 ? 23.570 -1.484 -24.033 1.00 95.50 270 ASP A C 1
ATOM 2120 O O . ASP A 1 270 ? 24.553 -1.095 -23.406 1.00 95.50 270 ASP A O 1
ATOM 2124 N N . LEU A 1 271 ? 22.710 -2.374 -23.527 1.00 96.19 271 LEU A N 1
ATOM 2125 C CA . LEU A 1 271 ? 22.798 -2.866 -22.147 1.00 96.19 271 LEU A CA 1
ATOM 2126 C C . LEU A 1 271 ? 23.990 -3.803 -21.921 1.00 96.19 271 LEU A C 1
ATOM 2128 O O . LEU A 1 271 ? 24.265 -4.162 -20.775 1.00 96.19 271 LEU A O 1
ATOM 2132 N N . THR A 1 272 ? 24.679 -4.212 -22.992 1.00 94.12 272 THR A N 1
ATOM 2133 C CA . THR A 1 272 ? 25.878 -5.057 -22.919 1.00 94.12 272 THR A CA 1
ATOM 2134 C C . THR A 1 272 ? 27.152 -4.249 -22.701 1.00 94.12 272 THR A C 1
ATOM 2136 O O . THR A 1 272 ? 28.185 -4.805 -22.320 1.00 94.12 272 THR A O 1
ATOM 2139 N N . LYS A 1 273 ? 27.095 -2.926 -22.896 1.00 90.81 273 LYS A N 1
ATOM 2140 C CA . LYS A 1 273 ? 28.265 -2.048 -22.851 1.00 90.81 273 LYS A CA 1
ATOM 2141 C C . LYS A 1 273 ? 28.208 -1.092 -21.675 1.00 90.81 273 LYS A C 1
ATOM 2143 O O . LYS A 1 273 ? 27.193 -0.454 -21.415 1.00 90.81 273 LYS A O 1
ATOM 2148 N N . GLY A 1 274 ? 29.350 -0.974 -21.004 1.00 86.94 274 GLY A N 1
ATOM 2149 C CA . GLY A 1 274 ? 29.548 0.058 -20.005 1.00 86.94 274 GLY A CA 1
ATOM 2150 C C . GLY A 1 274 ? 29.619 1.413 -20.695 1.00 86.94 274 GLY A C 1
ATOM 2151 O O . GLY A 1 274 ? 29.947 1.515 -21.881 1.00 86.94 274 GLY A O 1
ATOM 2152 N N . GLU A 1 275 ? 29.322 2.455 -19.943 1.00 87.19 275 GLU A N 1
ATOM 2153 C CA . GLU A 1 275 ? 29.519 3.821 -20.384 1.00 87.19 275 GLU A CA 1
ATOM 2154 C C . GLU A 1 275 ? 30.925 4.306 -20.020 1.00 87.19 275 GLU A C 1
ATOM 2156 O O . GLU A 1 275 ? 31.518 3.831 -19.046 1.00 87.19 275 GLU A O 1
ATOM 2161 N N . PRO A 1 276 ? 31.482 5.264 -20.779 1.00 80.94 276 PRO A N 1
ATOM 2162 C CA . PRO A 1 276 ? 32.755 5.874 -20.428 1.00 80.94 276 PRO A CA 1
ATOM 2163 C C . PRO A 1 276 ? 32.699 6.480 -19.025 1.00 80.94 276 PRO A C 1
ATOM 2165 O O . PRO A 1 276 ? 31.797 7.255 -18.727 1.00 80.94 276 PRO A O 1
ATOM 2168 N N . SER A 1 277 ? 33.706 6.221 -18.192 1.00 72.25 277 SER A N 1
ATOM 2169 C CA . SER A 1 277 ? 33.804 6.802 -16.842 1.00 72.25 277 SER A CA 1
ATOM 2170 C C . SER A 1 277 ? 33.888 8.337 -16.834 1.00 72.25 277 SER A C 1
ATOM 2172 O O . SER A 1 277 ? 33.648 8.966 -15.808 1.00 72.25 277 SER A O 1
ATOM 2174 N N . ALA A 1 278 ? 34.224 8.950 -17.972 1.00 68.31 278 ALA A N 1
ATOM 2175 C CA . ALA A 1 278 ? 34.424 10.385 -18.135 1.00 68.31 278 ALA A CA 1
ATOM 2176 C C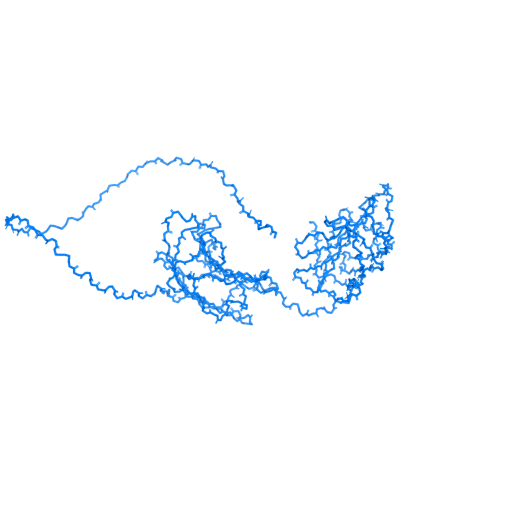 . ALA A 1 278 ? 33.232 11.078 -18.824 1.00 68.31 278 ALA A C 1
ATOM 2178 O O . ALA A 1 278 ? 33.408 11.761 -19.835 1.00 68.31 278 ALA A O 1
ATOM 2179 N N . HIS A 1 279 ? 32.014 10.929 -18.295 1.00 72.75 279 HIS A N 1
ATOM 2180 C CA . HIS A 1 279 ? 30.891 11.777 -18.703 1.00 72.75 279 HIS A CA 1
ATOM 2181 C C . HIS A 1 279 ? 30.176 12.416 -17.513 1.00 72.75 279 HIS A C 1
ATOM 2183 O O . HIS A 1 279 ? 30.130 11.886 -16.410 1.00 72.75 279 HIS A O 1
ATOM 2189 N N . THR A 1 280 ? 29.597 13.591 -17.754 1.00 72.38 280 THR A N 1
ATOM 2190 C CA . THR A 1 280 ? 28.821 14.330 -16.750 1.00 72.38 280 THR A CA 1
ATOM 2191 C C . THR A 1 280 ? 27.431 13.711 -16.582 1.00 72.38 280 THR A C 1
ATOM 2193 O O . THR A 1 280 ? 26.791 13.365 -17.576 1.00 72.38 280 THR A O 1
ATOM 2196 N N . GLY A 1 281 ? 26.956 13.585 -15.339 1.00 78.94 281 GLY A N 1
ATOM 2197 C CA . GLY A 1 281 ? 25.653 12.999 -14.991 1.00 78.94 281 GLY A CA 1
ATOM 2198 C C . GLY A 1 281 ? 25.704 11.503 -14.653 1.00 78.94 281 GLY A C 1
ATOM 2199 O O . GLY A 1 281 ? 26.722 10.846 -14.856 1.00 78.94 281 GLY A O 1
ATOM 2200 N N . ARG A 1 282 ? 24.594 10.962 -14.129 1.00 84.44 282 ARG A N 1
ATOM 2201 C CA . ARG A 1 282 ? 24.485 9.538 -13.761 1.00 84.44 282 ARG A CA 1
ATOM 2202 C C . ARG A 1 282 ? 24.641 8.630 -14.974 1.00 84.44 282 ARG A C 1
ATOM 2204 O O . ARG A 1 282 ? 24.186 8.989 -16.058 1.00 84.44 282 ARG A O 1
ATOM 2211 N N . HIS A 1 283 ? 25.238 7.465 -14.749 1.00 90.75 283 HIS A N 1
ATOM 2212 C CA . HIS A 1 283 ? 25.227 6.349 -15.688 1.00 90.75 283 HIS A CA 1
ATOM 2213 C C . HIS A 1 283 ? 23.839 5.714 -15.770 1.00 90.75 283 HIS A C 1
ATOM 2215 O O . HIS A 1 283 ? 23.046 5.864 -14.833 1.00 90.75 283 HIS A O 1
ATOM 2221 N N . TRP A 1 284 ? 23.548 4.989 -16.850 1.00 94.19 284 TRP A N 1
ATOM 2222 C CA . TRP A 1 284 ? 22.323 4.198 -16.895 1.00 94.19 284 TRP A CA 1
ATOM 2223 C C . TRP A 1 284 ? 22.354 3.113 -15.827 1.00 94.19 284 TRP A C 1
ATOM 2225 O O . TRP A 1 284 ? 23.390 2.512 -15.533 1.00 94.19 284 TRP A O 1
ATOM 2235 N N . GLU A 1 285 ? 21.182 2.821 -15.287 1.00 95.19 285 GLU A N 1
ATOM 2236 C CA . GLU A 1 285 ? 20.963 1.678 -14.424 1.00 95.19 285 GLU A CA 1
ATOM 2237 C C . GLU A 1 285 ? 19.616 1.039 -14.757 1.00 95.19 285 GLU A C 1
ATOM 2239 O O . GLU A 1 285 ? 18.626 1.717 -15.028 1.00 95.19 285 GLU A O 1
ATOM 2244 N N . LEU A 1 286 ? 19.615 -0.290 -14.767 1.00 96.56 286 LEU A N 1
ATOM 2245 C CA . LEU A 1 286 ? 18.468 -1.140 -15.011 1.00 96.56 286 LEU A CA 1
ATOM 2246 C C . LEU A 1 286 ? 18.296 -2.089 -13.827 1.00 96.56 286 LEU A C 1
ATOM 2248 O O . LEU A 1 286 ? 19.170 -2.907 -13.517 1.00 96.56 286 LEU A O 1
ATOM 2252 N N . CYS A 1 287 ? 17.122 -2.020 -13.220 1.00 93.75 287 CYS A N 1
ATOM 2253 C CA . CYS A 1 287 ? 16.750 -2.811 -12.063 1.00 93.75 287 CYS A CA 1
ATOM 2254 C C . CYS A 1 287 ? 15.523 -3.657 -12.365 1.00 93.75 287 CYS A C 1
ATOM 2256 O O . CYS A 1 287 ? 14.564 -3.187 -12.977 1.00 93.75 287 CYS A O 1
ATOM 2258 N N . TYR A 1 288 ? 15.537 -4.889 -11.866 1.00 93.44 288 TYR A N 1
ATOM 2259 C CA . TYR A 1 288 ? 14.332 -5.688 -11.710 1.00 93.44 288 TYR A CA 1
ATOM 2260 C C . TYR A 1 288 ? 14.130 -5.987 -10.231 1.00 93.44 288 TYR A C 1
ATOM 2262 O O . TYR A 1 288 ? 14.998 -6.580 -9.582 1.00 93.44 288 TYR A O 1
ATOM 2270 N N . VAL A 1 289 ? 13.004 -5.537 -9.688 1.00 83.12 289 VAL A N 1
ATOM 2271 C CA . VAL A 1 289 ? 12.782 -5.449 -8.244 1.00 83.12 289 VAL A CA 1
ATOM 2272 C C . VAL A 1 289 ? 11.527 -6.223 -7.856 1.00 83.12 289 VAL A C 1
ATOM 2274 O O . VAL A 1 289 ? 10.506 -6.181 -8.544 1.00 83.12 289 VAL A O 1
ATOM 2277 N N . ALA A 1 290 ? 11.616 -6.968 -6.755 1.00 75.06 290 ALA A N 1
ATOM 2278 C CA . ALA A 1 290 ? 10.488 -7.685 -6.174 1.00 75.06 290 ALA A CA 1
ATOM 2279 C C . ALA A 1 290 ? 9.567 -6.756 -5.365 1.00 75.06 290 ALA A C 1
ATOM 2281 O O . ALA A 1 290 ? 9.953 -5.663 -4.959 1.00 75.06 290 ALA A O 1
ATOM 2282 N N . SER A 1 291 ? 8.353 -7.218 -5.060 1.00 66.38 291 SER A N 1
ATOM 2283 C CA . SER A 1 291 ? 7.329 -6.427 -4.354 1.00 66.38 291 SER A CA 1
ATOM 2284 C C . SER A 1 291 ? 7.719 -5.967 -2.942 1.00 66.38 291 SER A C 1
ATOM 2286 O O . SER A 1 291 ? 7.078 -5.084 -2.388 1.00 66.38 291 SER A O 1
ATOM 2288 N N . ASN A 1 292 ? 8.753 -6.563 -2.346 1.00 64.19 292 ASN A N 1
ATOM 2289 C CA . ASN A 1 292 ? 9.352 -6.175 -1.063 1.00 64.19 292 ASN A CA 1
ATOM 2290 C C . ASN A 1 292 ? 10.551 -5.213 -1.222 1.00 64.19 292 ASN A C 1
ATOM 2292 O O . ASN A 1 292 ? 11.328 -5.053 -0.284 1.00 64.19 292 ASN A O 1
ATOM 2296 N N . HIS A 1 293 ? 10.740 -4.648 -2.417 1.00 68.00 293 HIS A N 1
ATOM 2297 C CA . HIS A 1 293 ? 11.832 -3.749 -2.802 1.00 68.00 293 HIS A CA 1
ATOM 2298 C C . HIS A 1 293 ? 13.234 -4.386 -2.821 1.00 68.00 293 HIS A C 1
ATOM 2300 O O . HIS A 1 293 ? 14.236 -3.678 -2.907 1.00 68.00 293 HIS A O 1
ATOM 2306 N N . SER A 1 294 ? 13.347 -5.721 -2.781 1.00 73.50 294 SER A N 1
ATOM 2307 C CA . SER A 1 294 ? 14.641 -6.382 -2.991 1.00 73.50 294 SER A CA 1
ATOM 2308 C C . SER A 1 294 ? 14.955 -6.520 -4.480 1.00 73.50 294 SER A C 1
ATOM 2310 O O . SER A 1 294 ? 14.119 -7.019 -5.241 1.00 73.50 294 SER A O 1
ATOM 2312 N N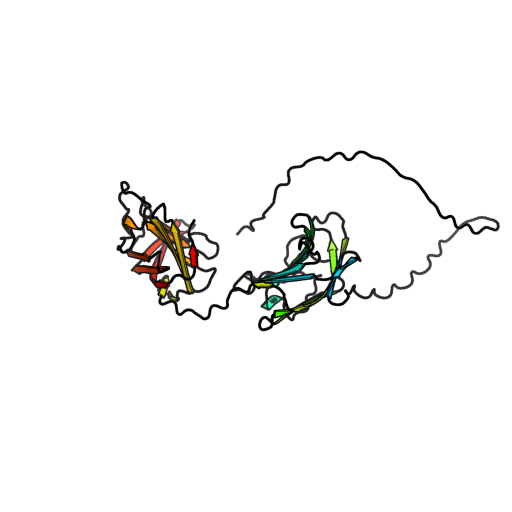 . TYR A 1 295 ? 16.170 -6.147 -4.886 1.00 82.25 295 TYR A N 1
ATOM 2313 C CA . TYR A 1 295 ? 16.662 -6.369 -6.245 1.00 82.25 295 TYR A CA 1
ATOM 2314 C C . TYR A 1 295 ? 16.748 -7.866 -6.558 1.00 82.25 295 TYR A C 1
ATOM 2316 O O . TYR A 1 295 ? 17.404 -8.623 -5.844 1.00 82.25 295 TYR A O 1
ATOM 2324 N N . ILE A 1 296 ? 16.112 -8.280 -7.652 1.00 86.75 296 ILE A N 1
ATOM 2325 C CA . ILE A 1 296 ? 16.347 -9.585 -8.282 1.00 86.75 296 ILE A CA 1
ATOM 2326 C C . ILE A 1 296 ? 17.616 -9.504 -9.121 1.00 86.75 296 ILE A C 1
ATOM 2328 O O . ILE A 1 296 ? 18.463 -10.390 -9.062 1.00 86.75 296 ILE A O 1
ATOM 2332 N N . PHE A 1 297 ? 17.761 -8.411 -9.867 1.00 90.75 297 PHE A N 1
ATOM 2333 C CA . PHE A 1 297 ? 19.036 -8.005 -10.426 1.00 90.75 297 PHE A CA 1
ATOM 2334 C C . PHE A 1 297 ? 19.106 -6.486 -10.551 1.00 90.75 297 PHE A C 1
ATOM 2336 O O . PHE A 1 297 ? 18.089 -5.789 -10.590 1.00 90.75 297 PHE A O 1
ATOM 2343 N N . ARG A 1 298 ? 20.340 -6.001 -10.642 1.00 92.75 298 ARG A N 1
ATOM 2344 C CA . ARG A 1 298 ? 20.695 -4.604 -10.851 1.00 92.75 298 ARG A CA 1
ATOM 2345 C C . ARG A 1 298 ? 21.897 -4.570 -11.788 1.00 92.75 298 ARG A C 1
ATOM 2347 O O . ARG A 1 298 ? 22.866 -5.292 -11.553 1.00 92.75 298 ARG A O 1
ATOM 2354 N N . ARG A 1 299 ? 21.798 -3.807 -12.872 1.00 93.38 299 ARG A N 1
ATOM 2355 C CA . ARG A 1 299 ? 22.824 -3.655 -13.914 1.00 93.38 299 ARG A CA 1
ATOM 2356 C C . ARG A 1 299 ? 23.030 -2.175 -14.179 1.00 93.38 299 ARG A C 1
ATOM 2358 O O . ARG A 1 299 ? 22.068 -1.421 -14.090 1.00 93.38 299 ARG A O 1
ATOM 2365 N N . TRP A 1 300 ? 24.247 -1.751 -14.489 1.00 92.06 300 TRP A N 1
ATOM 2366 C CA . TRP A 1 300 ? 24.531 -0.329 -14.685 1.00 92.06 300 TRP A CA 1
ATOM 2367 C C . TRP A 1 300 ? 25.702 -0.092 -15.637 1.00 92.06 300 TRP A C 1
ATOM 2369 O O . TRP A 1 300 ? 26.561 -0.957 -15.801 1.00 92.06 300 TRP A O 1
ATOM 2379 N N . GLY A 1 301 ? 25.766 1.112 -16.206 1.00 87.50 301 GLY A N 1
ATOM 2380 C CA . GLY A 1 301 ? 26.798 1.518 -17.161 1.00 87.50 301 GLY A CA 1
ATOM 2381 C C . GLY A 1 301 ? 28.187 1.732 -16.552 1.00 87.50 301 GLY A C 1
ATOM 2382 O O . GLY A 1 301 ? 29.179 1.676 -17.269 1.00 87.50 301 GLY A O 1
ATOM 2383 N N . ASN A 1 302 ? 28.298 1.938 -15.237 1.00 82.69 302 ASN A N 1
ATOM 2384 C CA . ASN A 1 302 ? 29.581 2.144 -14.555 1.00 82.69 302 ASN A CA 1
ATOM 2385 C C . ASN A 1 302 ? 30.231 0.847 -14.029 1.00 82.69 302 ASN A C 1
ATOM 2387 O O . ASN A 1 302 ? 30.113 0.517 -12.848 1.00 82.69 302 ASN A O 1
ATOM 2391 N N . GLY A 1 303 ? 30.927 0.094 -14.878 1.00 71.62 303 GLY A N 1
ATOM 2392 C CA . GLY A 1 303 ? 31.743 -1.047 -14.445 1.00 71.62 303 GLY A CA 1
ATOM 2393 C C . GLY A 1 303 ? 31.489 -2.325 -15.240 1.00 71.62 303 GLY A C 1
ATOM 2394 O O . GLY A 1 303 ? 31.214 -2.275 -16.433 1.00 71.62 303 GLY A O 1
ATOM 2395 N N . SER A 1 304 ? 31.639 -3.484 -14.590 1.00 71.56 304 SER A N 1
ATOM 2396 C CA . SER A 1 304 ? 31.593 -4.808 -15.235 1.00 71.56 304 SER A CA 1
ATOM 2397 C C . SER A 1 304 ? 30.253 -5.544 -15.100 1.00 71.56 304 SER A C 1
ATOM 2399 O O . SER A 1 304 ? 30.154 -6.712 -15.471 1.00 71.56 304 SER A O 1
ATOM 2401 N N . GLN A 1 305 ? 29.216 -4.897 -14.558 1.00 82.00 305 GLN A N 1
ATOM 2402 C CA . GLN A 1 305 ? 27.923 -5.526 -14.258 1.00 82.00 305 GLN A CA 1
ATOM 2403 C C . GLN A 1 305 ? 26.843 -5.163 -15.282 1.00 82.00 305 GLN A C 1
ATOM 2405 O O . GLN A 1 305 ? 25.786 -4.633 -14.936 1.00 82.00 305 GLN A O 1
ATOM 2410 N N . ASN A 1 306 ? 27.109 -5.495 -16.540 1.00 91.12 306 ASN A N 1
ATOM 2411 C CA . ASN A 1 306 ? 26.218 -5.233 -17.669 1.00 91.12 306 ASN A CA 1
ATOM 2412 C C . ASN A 1 306 ? 25.222 -6.384 -17.866 1.00 91.12 306 ASN A C 1
ATOM 2414 O O . ASN A 1 306 ? 25.348 -7.447 -17.252 1.00 91.12 306 ASN A O 1
ATOM 2418 N N . CYS A 1 307 ? 24.220 -6.186 -18.722 1.00 93.81 307 CYS A N 1
ATOM 2419 C CA . CYS A 1 307 ? 23.398 -7.303 -19.182 1.00 93.81 307 CYS A CA 1
ATOM 2420 C C . CYS A 1 307 ? 24.205 -8.189 -20.139 1.00 93.81 307 CYS A C 1
ATOM 2422 O O . CYS A 1 307 ? 25.078 -7.707 -20.858 1.00 93.81 307 CYS A O 1
ATOM 2424 N N . ASP A 1 308 ? 23.872 -9.476 -20.195 1.00 94.69 308 ASP A N 1
ATOM 2425 C CA . ASP A 1 308 ? 24.466 -10.402 -21.162 1.00 94.69 308 ASP A CA 1
ATOM 2426 C C . ASP A 1 308 ? 23.965 -10.117 -22.589 1.00 94.69 308 ASP A C 1
ATOM 2428 O O . ASP A 1 308 ? 24.638 -10.432 -23.569 1.00 94.69 308 ASP A O 1
ATOM 2432 N N . ARG A 1 309 ? 22.769 -9.523 -22.715 1.00 96.44 309 ARG A N 1
ATOM 2433 C CA . ARG A 1 309 ? 22.148 -9.138 -23.988 1.00 96.44 309 ARG A CA 1
ATOM 2434 C C . ARG A 1 309 ? 21.094 -8.051 -23.789 1.00 96.44 309 ARG A C 1
ATOM 2436 O O . ARG A 1 309 ? 20.514 -7.937 -22.706 1.00 96.44 309 ARG A O 1
ATOM 2443 N N . GLY A 1 310 ? 20.801 -7.324 -24.863 1.00 97.00 310 GLY A N 1
ATOM 2444 C CA . GLY A 1 310 ? 19.618 -6.479 -24.989 1.00 97.00 310 GLY A CA 1
ATOM 2445 C C . GLY A 1 310 ? 19.920 -4.994 -25.146 1.00 97.00 310 GLY A C 1
ATOM 2446 O O . GLY A 1 310 ? 21.051 -4.530 -25.001 1.00 97.00 310 GLY A O 1
ATOM 2447 N N . THR A 1 311 ? 18.869 -4.237 -25.439 1.00 98.00 311 THR A N 1
ATOM 2448 C CA . THR A 1 311 ? 18.915 -2.773 -25.559 1.00 98.00 311 THR A CA 1
ATOM 2449 C C . THR A 1 311 ? 17.767 -2.149 -24.788 1.00 98.00 311 THR A C 1
ATOM 2451 O O . THR A 1 311 ? 16.663 -2.698 -24.809 1.00 98.00 311 THR A O 1
ATOM 2454 N N . ALA A 1 312 ? 17.991 -0.981 -24.193 1.00 97.88 312 ALA A N 1
ATOM 2455 C CA . ALA A 1 312 ? 16.945 -0.173 -23.578 1.00 97.88 312 ALA A CA 1
ATOM 2456 C C . ALA A 1 312 ? 16.748 1.146 -24.333 1.00 97.88 312 ALA A C 1
ATOM 2458 O O . ALA A 1 312 ? 17.675 1.701 -24.905 1.00 97.88 312 ALA A O 1
ATOM 2459 N N . PHE A 1 313 ? 15.535 1.674 -24.317 1.00 98.12 313 PHE A N 1
ATOM 2460 C CA . PHE A 1 313 ? 15.193 3.020 -24.747 1.00 98.12 313 PHE A CA 1
ATOM 2461 C C . PHE A 1 313 ? 14.243 3.598 -23.710 1.00 98.12 313 PHE A C 1
ATOM 2463 O O . PHE A 1 313 ? 13.248 2.961 -23.348 1.00 98.12 313 PHE A O 1
ATOM 2470 N N . VAL A 1 314 ? 14.530 4.813 -23.260 1.00 97.12 314 VAL A N 1
ATOM 2471 C CA . VAL A 1 314 ? 13.683 5.536 -22.317 1.00 97.12 314 VAL A CA 1
ATOM 2472 C C . VAL A 1 314 ? 13.425 6.942 -22.832 1.00 97.12 314 VAL A C 1
ATOM 2474 O O . VAL A 1 314 ? 14.339 7.613 -23.304 1.00 97.12 314 VAL A O 1
ATOM 2477 N N . SER A 1 315 ? 12.170 7.375 -22.775 1.00 97.12 315 SER A N 1
ATOM 2478 C CA . SER A 1 315 ? 11.777 8.757 -23.029 1.00 97.12 315 SER A CA 1
ATOM 2479 C C . SER A 1 315 ? 10.965 9.268 -21.847 1.00 97.12 315 SER A C 1
ATOM 2481 O O . SER A 1 315 ? 10.079 8.566 -21.371 1.00 97.12 315 SER A O 1
ATOM 2483 N N . VAL A 1 316 ? 11.284 10.463 -21.371 1.00 97.12 316 VAL A N 1
ATOM 2484 C CA . VAL A 1 316 ? 10.681 11.127 -20.220 1.00 97.12 316 VAL A CA 1
ATOM 2485 C C . VAL A 1 316 ? 10.411 12.574 -20.608 1.00 97.12 316 VAL A C 1
ATOM 2487 O O . VAL A 1 316 ? 11.314 13.286 -21.062 1.00 97.12 316 VAL A O 1
ATOM 2490 N N . ASN A 1 317 ? 9.169 13.010 -20.415 1.00 96.50 317 ASN A N 1
ATOM 2491 C CA . ASN A 1 317 ? 8.775 14.410 -20.459 1.00 96.50 317 ASN A CA 1
ATOM 2492 C C . ASN A 1 317 ? 8.266 14.834 -19.070 1.00 96.50 317 ASN A C 1
ATOM 2494 O O . ASN A 1 317 ? 7.099 14.594 -18.755 1.00 96.50 317 ASN A O 1
ATOM 2498 N N . PRO A 1 318 ? 9.101 15.491 -18.243 1.00 90.94 318 PRO A N 1
ATOM 2499 C CA . PRO A 1 318 ? 8.711 15.901 -16.892 1.00 90.94 318 PRO A CA 1
ATOM 2500 C C . PRO A 1 318 ? 7.573 16.928 -16.850 1.00 90.94 318 PRO A C 1
ATOM 2502 O O . PRO A 1 318 ? 6.944 17.085 -15.819 1.00 90.94 318 PRO A O 1
ATOM 2505 N N . LYS A 1 319 ? 7.270 17.626 -17.955 1.00 92.31 319 LYS A N 1
ATOM 2506 C CA . LYS A 1 319 ? 6.174 18.610 -17.994 1.00 92.31 319 LYS A CA 1
ATOM 2507 C C . LYS A 1 319 ? 4.820 17.967 -18.272 1.00 92.31 319 LYS A C 1
ATOM 2509 O O . LYS A 1 319 ? 3.813 18.384 -17.713 1.00 92.31 319 LYS A O 1
ATOM 2514 N N . THR A 1 320 ? 4.776 16.991 -19.180 1.00 93.94 320 THR A N 1
ATOM 2515 C CA . THR A 1 320 ? 3.521 16.307 -19.549 1.00 93.94 320 THR A CA 1
ATOM 2516 C C . THR A 1 320 ? 3.304 15.013 -18.767 1.00 93.94 320 THR A C 1
ATOM 2518 O O . THR A 1 320 ? 2.195 14.475 -18.765 1.00 93.94 320 THR A O 1
ATOM 2521 N N . HIS A 1 321 ? 4.352 14.531 -18.091 1.00 93.56 321 HIS A N 1
ATOM 2522 C CA . HIS A 1 321 ? 4.452 13.227 -17.432 1.00 93.56 321 HIS A CA 1
ATOM 2523 C C . HIS A 1 321 ? 4.327 12.050 -18.411 1.00 93.56 321 HIS A C 1
ATOM 2525 O O . HIS A 1 321 ? 4.137 10.905 -17.999 1.00 93.56 321 HIS A O 1
ATOM 2531 N N . GLU A 1 322 ? 4.429 12.313 -19.714 1.00 95.12 322 GLU A N 1
ATOM 2532 C CA . GLU A 1 322 ? 4.450 11.275 -20.735 1.00 95.12 322 GLU A CA 1
ATOM 2533 C C . GLU A 1 322 ? 5.826 10.633 -20.786 1.00 95.12 322 GLU A C 1
ATOM 2535 O O . GLU A 1 322 ? 6.857 11.303 -20.889 1.00 95.12 322 GLU A O 1
ATOM 2540 N N . CYS A 1 323 ? 5.825 9.311 -20.697 1.00 96.88 323 CYS A N 1
ATOM 2541 C CA . CYS A 1 323 ? 7.021 8.506 -20.637 1.00 96.88 323 CYS A CA 1
ATOM 2542 C C . CYS A 1 323 ? 6.908 7.293 -21.560 1.00 96.88 323 CYS A C 1
ATOM 2544 O O . CYS A 1 323 ? 5.824 6.866 -21.969 1.00 96.88 323 CYS A O 1
ATOM 2546 N N . ARG A 1 324 ? 8.060 6.710 -21.878 1.00 96.69 324 ARG A N 1
ATOM 2547 C CA . ARG A 1 324 ? 8.182 5.470 -22.635 1.00 96.69 324 ARG A CA 1
ATOM 2548 C C . ARG A 1 324 ? 9.361 4.666 -22.115 1.00 96.69 324 ARG A C 1
ATOM 2550 O O . ARG A 1 324 ? 10.440 5.220 -21.943 1.00 96.69 324 ARG A O 1
ATOM 2557 N N . MET A 1 325 ? 9.166 3.364 -21.944 1.00 97.75 325 MET A N 1
ATOM 2558 C CA . MET A 1 325 ? 10.219 2.395 -21.656 1.00 97.75 325 MET A CA 1
ATOM 2559 C C . MET A 1 325 ? 10.121 1.245 -22.651 1.00 97.75 325 MET A C 1
ATOM 2561 O O . MET A 1 325 ? 9.083 0.593 -22.763 1.00 97.75 325 MET A O 1
ATOM 2565 N N . VAL A 1 326 ? 11.209 0.982 -23.365 1.00 97.81 326 VAL A N 1
ATOM 2566 C CA . VAL A 1 326 ? 11.325 -0.172 -24.253 1.00 97.81 326 VAL A CA 1
ATOM 2567 C C . VAL A 1 326 ? 12.620 -0.898 -23.937 1.00 97.81 326 VAL A C 1
ATOM 2569 O O . VAL A 1 326 ? 13.691 -0.330 -24.094 1.00 97.81 326 VAL A O 1
ATOM 2572 N N . ILE A 1 327 ? 12.528 -2.157 -23.531 1.00 98.25 327 ILE A N 1
ATOM 2573 C CA . ILE A 1 327 ? 13.658 -3.068 -23.402 1.00 98.25 327 ILE A CA 1
ATOM 2574 C C . ILE A 1 327 ? 13.427 -4.219 -24.367 1.00 98.25 327 ILE A C 1
ATOM 2576 O O . ILE A 1 327 ? 12.400 -4.894 -24.294 1.00 98.25 327 ILE A O 1
ATOM 2580 N N . LYS A 1 328 ? 14.385 -4.431 -25.265 1.00 97.56 328 LYS A N 1
ATOM 2581 C CA . LYS A 1 328 ? 14.345 -5.500 -26.263 1.00 97.56 328 LYS A CA 1
ATOM 2582 C C . LYS A 1 328 ? 15.411 -6.531 -25.959 1.00 97.56 328 LYS A C 1
ATOM 2584 O O . LYS A 1 328 ? 16.559 -6.163 -25.708 1.00 97.56 328 LYS A O 1
ATOM 2589 N N . ASP A 1 329 ? 15.018 -7.795 -26.060 1.00 96.38 329 ASP A N 1
ATOM 2590 C CA . ASP A 1 329 ? 15.915 -8.948 -26.043 1.00 96.38 329 ASP A CA 1
ATOM 2591 C C . ASP A 1 329 ? 16.834 -9.026 -24.805 1.00 96.38 329 ASP A C 1
ATOM 2593 O O . ASP A 1 329 ? 17.976 -9.489 -24.871 1.00 96.38 329 ASP A O 1
ATOM 2597 N N . GLY A 1 330 ? 16.338 -8.549 -23.659 1.00 97.31 330 GLY A N 1
ATOM 2598 C CA . GLY A 1 330 ? 17.083 -8.497 -22.407 1.00 97.31 330 GLY A CA 1
ATOM 2599 C C . GLY A 1 330 ? 17.438 -9.893 -21.908 1.00 97.31 330 GLY A C 1
ATOM 2600 O O . GLY A 1 330 ? 16.599 -10.797 -21.901 1.00 97.31 330 GLY A O 1
ATOM 2601 N N . LEU A 1 331 ? 18.685 -10.078 -21.479 1.00 96.56 331 LEU A N 1
ATOM 2602 C CA . LEU A 1 331 ? 19.132 -11.300 -20.815 1.00 96.56 331 LEU A CA 1
ATOM 2603 C C . LEU A 1 331 ? 20.112 -10.962 -19.700 1.00 96.56 331 LEU A C 1
ATOM 2605 O O . LEU A 1 331 ? 21.074 -10.224 -19.910 1.00 96.56 331 LEU A O 1
ATOM 2609 N N . VAL A 1 332 ? 19.875 -11.550 -18.531 1.00 94.94 332 VAL A N 1
ATOM 2610 C CA . VAL A 1 332 ? 20.818 -11.540 -17.417 1.00 94.94 332 VAL A CA 1
ATOM 2611 C C . VAL A 1 332 ? 20.997 -12.957 -16.878 1.00 94.94 332 VAL A C 1
ATOM 2613 O O . VAL A 1 332 ? 20.026 -13.624 -16.534 1.00 94.94 332 VAL A O 1
ATOM 2616 N N . ASN A 1 333 ? 22.239 -13.404 -16.739 1.00 92.38 333 ASN A N 1
ATOM 2617 C CA . ASN A 1 333 ? 22.604 -14.620 -16.027 1.00 92.38 333 ASN A CA 1
ATOM 2618 C C . ASN A 1 333 ? 22.712 -14.318 -14.526 1.00 92.38 333 ASN A C 1
ATOM 2620 O O . ASN A 1 333 ? 23.648 -13.657 -14.072 1.00 92.38 333 ASN A O 1
ATOM 2624 N N . ILE A 1 334 ? 21.726 -14.777 -13.752 1.00 87.31 334 ILE A N 1
ATOM 2625 C CA . ILE A 1 334 ? 21.642 -14.542 -12.307 1.00 87.31 334 ILE A CA 1
ATOM 2626 C C . ILE A 1 334 ? 22.322 -15.695 -11.573 1.00 87.31 334 ILE A C 1
ATOM 2628 O O . ILE A 1 334 ? 21.908 -16.852 -11.699 1.00 87.31 334 ILE A O 1
ATOM 2632 N N . GLU A 1 335 ? 23.341 -15.373 -10.784 1.00 84.94 335 GLU A N 1
ATOM 2633 C CA . GLU A 1 335 ? 24.022 -16.332 -9.918 1.00 84.94 335 GLU A CA 1
ATOM 2634 C C . GLU A 1 335 ? 23.093 -16.806 -8.793 1.00 84.94 335 GLU A C 1
ATOM 2636 O O . GLU A 1 335 ? 22.420 -16.019 -8.124 1.00 84.94 335 GLU A O 1
ATOM 2641 N N . GLN A 1 336 ? 23.013 -18.120 -8.630 1.00 82.75 336 GLN A N 1
ATOM 2642 C CA . GLN A 1 336 ? 22.239 -18.794 -7.601 1.00 82.75 336 GLN A CA 1
ATOM 2643 C C . GLN A 1 336 ? 23.131 -19.098 -6.390 1.00 82.75 336 GLN A C 1
ATOM 2645 O O . GLN A 1 336 ? 24.353 -19.009 -6.446 1.00 82.75 336 GLN A O 1
ATOM 2650 N N . LYS A 1 337 ? 22.522 -19.506 -5.271 1.00 79.50 337 LYS A N 1
ATOM 2651 C CA . LYS A 1 337 ? 23.262 -19.824 -4.033 1.00 79.50 337 LYS A CA 1
ATOM 2652 C C . LYS A 1 337 ? 24.259 -20.977 -4.175 1.00 79.50 337 LYS A C 1
ATOM 2654 O O . LYS A 1 337 ? 25.180 -21.068 -3.375 1.00 79.50 337 LYS A O 1
ATOM 2659 N N . ASP A 1 338 ? 24.042 -21.861 -5.142 1.00 84.88 338 ASP A N 1
ATOM 2660 C CA . ASP A 1 338 ? 24.920 -22.988 -5.461 1.00 84.88 338 ASP A CA 1
ATOM 2661 C C . ASP A 1 338 ? 26.027 -22.617 -6.469 1.00 84.88 338 ASP A C 1
ATOM 2663 O O . ASP A 1 338 ? 26.755 -23.493 -6.930 1.00 84.88 338 ASP A O 1
ATOM 2667 N N . GLY A 1 339 ? 26.152 -21.332 -6.829 1.00 84.94 339 GLY A N 1
ATOM 2668 C CA . GLY A 1 339 ? 27.110 -20.829 -7.816 1.00 84.94 339 GLY A CA 1
ATOM 2669 C C . GLY A 1 339 ? 26.695 -21.068 -9.272 1.00 84.94 339 GLY A C 1
ATOM 2670 O O . GLY A 1 339 ? 27.368 -20.592 -10.189 1.00 84.94 339 GLY A O 1
ATOM 2671 N N . SER A 1 340 ? 25.583 -21.769 -9.526 1.00 88.50 340 SER A N 1
ATOM 2672 C CA . SER A 1 340 ? 25.052 -21.911 -10.881 1.00 88.50 340 SER A CA 1
ATOM 2673 C C . SER A 1 340 ? 24.526 -20.570 -11.398 1.00 88.50 340 SER A C 1
ATOM 2675 O O . SER A 1 340 ? 24.057 -19.721 -10.639 1.00 88.50 340 SER A O 1
ATOM 2677 N N . LYS A 1 341 ? 24.588 -20.358 -12.714 1.00 88.94 341 LYS A N 1
ATOM 2678 C CA . LYS A 1 341 ? 24.004 -19.179 -13.359 1.00 88.94 341 LYS A CA 1
ATOM 2679 C C . LYS A 1 341 ? 22.721 -19.573 -14.066 1.00 88.94 341 LYS A C 1
ATOM 2681 O O . LYS A 1 341 ? 22.727 -20.456 -14.921 1.00 88.94 341 LYS A O 1
ATOM 2686 N N . LYS A 1 342 ? 21.625 -18.900 -13.722 1.00 91.31 342 LYS A N 1
ATOM 2687 C CA . LYS A 1 342 ? 20.323 -19.111 -14.351 1.00 91.31 342 LYS A CA 1
ATOM 2688 C C . LYS A 1 342 ? 20.000 -17.949 -15.293 1.00 91.31 342 LYS A C 1
ATOM 2690 O O . LYS A 1 342 ? 19.992 -16.806 -14.829 1.00 91.31 342 LYS A O 1
ATOM 2695 N N . PRO A 1 343 ? 19.696 -18.210 -16.577 1.00 93.94 343 PRO A N 1
ATOM 2696 C CA . PRO A 1 343 ? 19.301 -17.157 -17.499 1.00 93.94 343 PRO A CA 1
ATOM 2697 C C . PRO A 1 343 ? 17.946 -16.568 -17.096 1.00 93.94 343 PRO A C 1
ATOM 2699 O O . PRO A 1 343 ? 16.996 -17.290 -16.777 1.00 93.94 343 PRO A O 1
ATOM 2702 N N . PHE A 1 344 ? 17.865 -15.245 -17.131 1.00 92.81 344 PHE A N 1
ATOM 2703 C CA . PHE A 1 344 ? 16.662 -14.459 -16.916 1.00 92.81 344 PHE A CA 1
ATOM 2704 C C . PHE A 1 344 ? 16.445 -13.575 -18.146 1.00 92.81 344 PHE A C 1
ATOM 2706 O O . PHE A 1 344 ? 17.120 -12.559 -18.314 1.00 92.81 344 PHE A O 1
ATOM 2713 N N . ALA A 1 345 ? 15.545 -14.001 -19.033 1.00 94.94 345 ALA A N 1
ATOM 2714 C CA . ALA A 1 345 ? 15.207 -13.290 -20.260 1.00 94.94 345 ALA A CA 1
ATOM 2715 C C . ALA A 1 345 ? 14.014 -12.359 -20.030 1.00 94.94 345 ALA A C 1
ATOM 2717 O O . ALA A 1 345 ? 13.049 -12.745 -19.360 1.00 94.94 345 ALA A O 1
ATOM 2718 N N . PHE A 1 346 ? 14.062 -11.151 -20.589 1.00 97.00 346 PHE A N 1
ATOM 2719 C CA . PHE A 1 346 ? 13.025 -10.153 -20.368 1.00 97.00 346 PHE A CA 1
ATOM 2720 C C . PHE A 1 346 ? 12.878 -9.135 -21.499 1.00 97.00 346 PHE A C 1
ATOM 2722 O O . PHE A 1 346 ? 13.840 -8.761 -22.166 1.00 97.00 346 PHE A O 1
ATOM 2729 N N . GLU A 1 347 ? 11.655 -8.643 -21.662 1.00 97.88 347 GLU A N 1
ATOM 2730 C CA . GLU A 1 347 ? 11.316 -7.518 -22.529 1.00 97.88 347 GLU A CA 1
ATOM 2731 C C . GLU A 1 347 ? 10.322 -6.607 -21.814 1.00 97.88 347 GLU A C 1
ATOM 2733 O O . GLU A 1 347 ? 9.462 -7.070 -21.060 1.00 97.88 347 GLU A O 1
ATOM 2738 N N . VAL A 1 348 ? 10.421 -5.309 -22.077 1.00 97.00 348 VAL A N 1
ATOM 2739 C CA . VAL A 1 348 ? 9.470 -4.304 -21.594 1.00 97.00 348 VAL A CA 1
ATOM 2740 C C . VAL A 1 348 ? 9.070 -3.452 -22.782 1.00 97.00 348 VAL A C 1
ATOM 2742 O O . VAL A 1 348 ? 9.915 -3.025 -23.560 1.00 97.00 348 VAL A O 1
ATOM 2745 N N . ASN A 1 349 ? 7.786 -3.183 -22.943 1.00 96.31 349 ASN A N 1
ATOM 2746 C CA . ASN A 1 349 ? 7.307 -2.211 -23.911 1.00 96.31 349 ASN A CA 1
ATOM 2747 C C . ASN A 1 349 ? 6.153 -1.464 -23.274 1.00 96.31 349 ASN A C 1
ATOM 2749 O O . ASN A 1 349 ? 5.095 -2.048 -23.094 1.00 96.31 349 ASN A O 1
ATOM 2753 N N . TRP A 1 350 ? 6.358 -0.209 -22.904 1.00 95.38 350 TRP A N 1
ATOM 2754 C CA . TRP A 1 350 ? 5.335 0.617 -22.285 1.00 95.38 350 TRP A CA 1
ATOM 2755 C C . TRP A 1 350 ? 5.479 2.064 -22.735 1.00 95.38 350 TRP A C 1
ATOM 2757 O O . TRP A 1 350 ? 6.593 2.579 -22.861 1.00 95.38 350 TRP A O 1
ATOM 2767 N N . SER A 1 351 ? 4.350 2.726 -22.960 1.00 94.25 351 SER A N 1
ATOM 2768 C CA . SER A 1 351 ? 4.295 4.164 -23.202 1.00 94.25 351 SER A CA 1
ATOM 2769 C C . SER A 1 351 ? 2.987 4.742 -22.696 1.00 94.25 351 SER A C 1
ATOM 2771 O O . SER A 1 351 ? 1.925 4.158 -22.921 1.00 94.25 351 SER A O 1
ATOM 2773 N N . GLY A 1 352 ? 3.053 5.920 -22.094 1.00 92.31 352 GLY A N 1
ATOM 2774 C CA . GLY A 1 352 ? 1.877 6.643 -21.642 1.00 92.31 352 GLY A CA 1
ATOM 2775 C C . GLY A 1 352 ? 2.226 7.707 -20.618 1.00 92.31 352 GLY A C 1
ATOM 2776 O O . GLY A 1 352 ? 3.392 7.944 -20.305 1.00 92.31 352 GLY A O 1
ATOM 2777 N N . LYS A 1 353 ? 1.192 8.349 -20.084 1.00 92.12 353 LYS A N 1
ATOM 2778 C CA . LYS A 1 353 ? 1.330 9.224 -18.924 1.00 92.12 353 LYS A CA 1
ATOM 2779 C C . LYS A 1 353 ? 1.536 8.368 -17.673 1.00 92.12 353 LYS A C 1
ATOM 2781 O O . LYS A 1 353 ? 0.816 7.387 -17.509 1.00 92.12 353 LYS A O 1
ATOM 2786 N N . VAL A 1 354 ? 2.506 8.715 -16.825 1.00 90.12 354 VAL A N 1
ATOM 2787 C CA . VAL A 1 354 ? 2.706 8.001 -15.552 1.00 90.12 354 VAL A CA 1
ATOM 2788 C C . VAL A 1 354 ? 1.552 8.246 -14.584 1.00 90.12 354 VAL A C 1
ATOM 2790 O O . VAL A 1 354 ? 0.902 9.294 -14.612 1.00 90.12 354 VAL A O 1
ATOM 2793 N N . ASP A 1 355 ? 1.317 7.268 -13.719 1.00 86.00 355 ASP A N 1
ATOM 2794 C CA . ASP A 1 355 ? 0.276 7.300 -12.698 1.00 86.00 355 ASP A CA 1
ATOM 2795 C C . ASP A 1 355 ? 0.713 8.078 -11.457 1.00 86.00 355 ASP A C 1
ATOM 2797 O O . ASP A 1 355 ? -0.098 8.771 -10.846 1.00 86.00 355 ASP A O 1
ATOM 2801 N N . GLU A 1 356 ? 2.002 8.004 -11.119 1.00 85.31 356 GLU A N 1
ATOM 2802 C CA . GLU A 1 356 ? 2.620 8.767 -10.036 1.00 85.31 356 GLU A CA 1
ATOM 2803 C C . GLU A 1 356 ? 3.840 9.527 -10.546 1.00 85.31 356 GLU A C 1
ATOM 2805 O O . GLU A 1 356 ? 4.703 8.979 -11.236 1.00 85.31 356 GLU A O 1
ATOM 2810 N N . TYR A 1 357 ? 3.910 10.795 -10.157 1.00 86.44 357 TYR A N 1
ATOM 2811 C CA . TYR A 1 357 ? 5.038 11.679 -10.394 1.00 86.44 357 TYR A CA 1
ATOM 2812 C C . TYR A 1 357 ? 5.568 12.192 -9.058 1.00 86.44 357 TYR A C 1
ATOM 2814 O O . TYR A 1 357 ? 4.778 12.577 -8.192 1.00 86.44 357 TYR A O 1
ATOM 2822 N N . LYS A 1 358 ? 6.890 12.178 -8.888 1.00 83.00 358 LYS A N 1
ATOM 2823 C CA . LYS A 1 358 ? 7.571 12.703 -7.703 1.00 83.00 358 LYS A CA 1
ATOM 2824 C C . LYS A 1 358 ? 8.770 13.557 -8.098 1.00 83.00 358 LYS A C 1
ATOM 2826 O O . LYS A 1 358 ? 9.555 13.146 -8.948 1.00 83.00 358 LYS A O 1
ATOM 2831 N N . GLU A 1 359 ? 8.916 14.680 -7.409 1.00 83.88 359 GLU A N 1
ATOM 2832 C CA . GLU A 1 359 ? 10.115 15.523 -7.376 1.00 83.88 359 GLU A CA 1
ATOM 2833 C C . GLU A 1 359 ? 10.670 15.537 -5.934 1.00 83.88 359 GLU A C 1
ATOM 2835 O O . GLU A 1 359 ? 9.906 15.197 -5.018 1.00 83.88 359 GLU A O 1
ATOM 2840 N N . PRO A 1 360 ? 11.974 15.824 -5.736 1.00 72.94 360 PRO A N 1
ATOM 2841 C CA . PRO A 1 360 ? 12.613 15.932 -4.420 1.00 72.94 360 PRO A CA 1
ATOM 2842 C C . PRO A 1 360 ? 11.940 16.903 -3.444 1.00 72.94 360 PRO A C 1
ATOM 2844 O O . PRO A 1 360 ? 11.422 17.950 -3.898 1.00 72.94 360 PRO A O 1
#

Secondary structure (DSSP, 8-state):
---------PPP-----------------------------------------PPPP-PPTTEEEETTEEEE--EEEEEE--TT-EEEEEEE-STTS-SEEEEEEEHHHHBT-EEETTSPPPP-SSSPPPEEEEEEETTEEEEEEESSS-TT---SEEEEEEEEETTTTEEEEEEEEEEEE-TT-SS-EEEEEEEEEEE-SEEEPPP--------EEEEETTEEEE--EEEEEEETTTTEEEEEEEESSSS-EEEEEEEETTTTBTEEEETTSPPPSS-SSPPPEEEEE-TTS-EEEEEESSSS---SEEEEEEEE-TTT-EEEEEEEEEEEEEEPTTS-EEEEEEEEEEEEE-SEEE--

Nearest PDB structures (foldseek):
  1wlc-assembly1_A-2  TM=3.634E-01  e=2.587E-01  Conger myriaster
  1wlw-assembly1_A-2  TM=3.480E-01  e=5.320E-01  Conger myriaster
  1is3-assembly1_A  TM=3.412E-01  e=5.581E-01  Conger myriaster
  1wld-assembly1_A-2  TM=3.651E-01  e=1.148E+00  Conger myriaster
  5mqs-assembly1_A  TM=1.201E-01  e=2.134E-01  Bacteroides thetaiotaomicron